Protein AF-A0A923BK45-F1 (afdb_monomer_lite)

pLDDT: mean 86.23, std 12.53, range [50.72, 98.19]

Radius of gyration: 31.75 Å; chains: 1; bounding box: 78×50×96 Å

Foldseek 3Di:
DPPPDDCPPADFDQDPPPRFTWGQDPVPRDIDTDPPCPVVVVVVVVVVVVVVVVLVVVVVVLLVVLLVLLLVLLVQLLLQLLVVLLVLLVVQLVVLDPDPVVSVVCLVVQLADPCSCVSDPSLVSLVVDPRCVVVPDPSSVVSLVVLLVVQLQSLLVQLQSVLLAALVVSLVVLLVSLVCSLVVSVVCCVVCVVPPQSDDSSVSSVSSDVSSPPVSSVPSSVSSSVSSSNSSNCNLVVVLVCCVVPPQQVPCVVVQSSQVSVPHGDPHNDPVDPDPPDDPDDDDDD

Secondary structure (DSSP, 8-state):
--S----TT---EEPTTT--EEEE-TTT--EEE--S-HHHHHHHHHHHHHHHHHHHHHHHHHHHHHHHHHHHHHHHHHHHHHHHHHHHHHHHHHHT-SSHHHHHHHHHHHTTSTTGGGTS-HHHHHHHSPPTTTS--HHHHHHHHHHHHHHHHHHHHHHHHTTTS-HHHHHHHHHHHHHHHHHHHHHHHHHHHHHH--STTHHHHHHHHHHHTTHHHHHHHHHHHHHHHHHHHHHHHHHHHHHHHHS-GGG-GGGTHHHHTTTPPPPP----S-------------

Structure (mmCIF, N/CA/C/O backbone):
data_AF-A0A923BK45-F1
#
_entry.id   AF-A0A923BK45-F1
#
loop_
_atom_site.group_PDB
_atom_site.id
_atom_site.type_symbol
_atom_site.label_atom_id
_atom_site.label_alt_id
_atom_site.label_comp_id
_atom_site.label_asym_id
_atom_site.label_entity_id
_atom_site.label_seq_id
_atom_site.pdbx_PDB_ins_code
_atom_site.Cartn_x
_atom_site.Cartn_y
_atom_site.Cartn_z
_atom_site.occupancy
_atom_site.B_iso_or_equiv
_atom_site.auth_seq_id
_atom_site.auth_comp_id
_atom_site.auth_asym_id
_atom_site.auth_atom_id
_atom_site.pdbx_PDB_model_num
ATOM 1 N N . MET A 1 1 ? -8.852 0.881 41.730 1.00 52.47 1 MET A N 1
ATOM 2 C CA . MET A 1 1 ? -8.120 0.973 43.017 1.00 52.47 1 MET A CA 1
ATOM 3 C C . MET A 1 1 ? -7.291 2.256 43.096 1.00 52.47 1 MET A C 1
ATOM 5 O O . MET A 1 1 ? -6.181 2.281 42.591 1.00 52.47 1 MET A O 1
ATOM 9 N N . SER A 1 2 ? -7.828 3.331 43.683 1.00 60.91 2 SER A N 1
ATOM 10 C CA . SER A 1 2 ? -7.113 4.615 43.841 1.00 60.91 2 SER A CA 1
ATOM 11 C C . SER A 1 2 ? -6.584 4.871 45.260 1.00 60.91 2 SER A C 1
ATOM 13 O O . SER A 1 2 ? -5.666 5.661 45.415 1.00 60.91 2 SER A O 1
ATOM 15 N N . CYS A 1 3 ? -7.132 4.210 46.289 1.00 83.88 3 CYS A N 1
ATOM 16 C CA . CYS A 1 3 ? -6.775 4.448 47.698 1.00 83.88 3 CYS A CA 1
ATOM 17 C C . CYS A 1 3 ? -5.691 3.510 48.266 1.00 83.88 3 CYS A C 1
ATOM 19 O O . CYS A 1 3 ? -5.284 3.681 49.405 1.00 83.88 3 CYS A O 1
ATOM 21 N N . GLY A 1 4 ? -5.246 2.496 47.512 1.00 82.75 4 GLY A N 1
ATOM 22 C CA . GLY A 1 4 ? -4.181 1.571 47.939 1.00 82.75 4 GLY A CA 1
ATOM 23 C C . GLY A 1 4 ? -4.517 0.617 49.099 1.00 82.75 4 GLY A C 1
ATOM 24 O O . GLY A 1 4 ? -3.681 -0.216 49.439 1.00 82.75 4 GLY A O 1
ATOM 25 N N . PHE A 1 5 ? -5.716 0.690 49.686 1.00 85.38 5 PHE A N 1
ATOM 26 C CA . PHE A 1 5 ? -6.103 -0.142 50.828 1.00 85.38 5 PHE A CA 1
ATOM 27 C C . PHE A 1 5 ? -6.255 -1.625 50.450 1.00 85.38 5 PHE A C 1
ATOM 29 O O . PHE A 1 5 ? -6.806 -1.970 49.400 1.00 85.38 5 PHE A O 1
ATOM 36 N N . ASN A 1 6 ? -5.783 -2.520 51.320 1.00 83.31 6 ASN A N 1
ATOM 37 C CA . ASN A 1 6 ? -5.849 -3.962 51.104 1.00 83.31 6 ASN A CA 1
ATOM 38 C C . ASN A 1 6 ? -7.230 -4.503 51.510 1.00 83.31 6 ASN A C 1
ATOM 40 O O . ASN A 1 6 ? -7.566 -4.531 52.688 1.00 83.31 6 ASN A O 1
ATOM 44 N N . LEU A 1 7 ? -8.016 -4.982 50.542 1.00 82.00 7 LEU A N 1
ATOM 45 C CA . LEU A 1 7 ? -9.382 -5.493 50.757 1.00 82.00 7 LEU A CA 1
ATOM 46 C C . LEU A 1 7 ? -9.422 -6.938 51.306 1.00 82.00 7 LEU A C 1
ATOM 48 O O . LEU A 1 7 ? -10.434 -7.633 51.190 1.00 82.00 7 LEU A O 1
ATOM 52 N N . ARG A 1 8 ? -8.316 -7.445 51.866 1.00 85.12 8 ARG A N 1
ATOM 53 C CA . ARG A 1 8 ? -8.250 -8.815 52.396 1.00 85.12 8 ARG A CA 1
ATOM 54 C C . ARG A 1 8 ? -9.173 -8.963 53.608 1.00 85.12 8 ARG A C 1
ATOM 56 O O . ARG A 1 8 ? -9.039 -8.226 54.574 1.00 85.12 8 ARG A O 1
ATOM 63 N N . GLY A 1 9 ? -10.066 -9.952 53.567 1.00 87.56 9 GLY A N 1
ATOM 64 C CA . GLY A 1 9 ? -10.978 -10.268 54.675 1.00 87.56 9 GLY A CA 1
ATOM 65 C C . GLY A 1 9 ? -12.250 -9.420 54.724 1.00 87.56 9 GLY A C 1
ATOM 66 O O . GLY A 1 9 ? -13.042 -9.573 55.649 1.00 87.56 9 GLY A O 1
ATOM 67 N N . GLN A 1 10 ? -12.475 -8.547 53.741 1.00 88.62 10 GLN A N 1
ATOM 68 C CA . GLN A 1 10 ? -13.677 -7.728 53.711 1.00 88.62 10 GLN A CA 1
ATOM 69 C C . GLN A 1 10 ? -14.921 -8.531 53.302 1.00 88.62 10 GLN A C 1
ATOM 71 O O . GLN A 1 10 ? -14.848 -9.417 52.448 1.00 88.62 10 GLN A O 1
ATOM 76 N N . ALA A 1 11 ? -16.073 -8.200 53.894 1.00 89.50 11 ALA A N 1
ATOM 77 C CA . ALA A 1 11 ? -17.348 -8.817 53.550 1.00 89.50 11 ALA A CA 1
ATOM 78 C C . ALA A 1 11 ? -17.722 -8.524 52.088 1.00 89.50 11 ALA A C 1
ATOM 80 O O . ALA A 1 11 ? -17.807 -7.367 51.668 1.00 89.50 11 ALA A O 1
ATOM 81 N N . ILE A 1 12 ? -17.955 -9.587 51.320 1.00 91.31 12 ILE A N 1
ATOM 82 C CA . ILE A 1 12 ? -18.446 -9.503 49.946 1.00 91.31 12 ILE A CA 1
ATOM 83 C C . ILE A 1 12 ? -19.964 -9.359 50.017 1.00 91.31 12 ILE A C 1
ATOM 85 O O . ILE A 1 12 ? -20.655 -10.266 50.479 1.00 91.31 12 ILE A O 1
ATOM 89 N N . ALA A 1 13 ? -20.482 -8.223 49.561 1.00 92.56 13 ALA A N 1
ATOM 90 C CA . ALA A 1 13 ? -21.916 -8.013 49.412 1.00 92.56 13 ALA A CA 1
ATOM 91 C C . ALA A 1 13 ? -22.312 -8.296 47.961 1.00 92.56 13 ALA A C 1
ATOM 93 O O . ALA A 1 13 ? -21.545 -8.013 47.044 1.00 92.56 13 ALA A O 1
ATOM 94 N N . ARG A 1 14 ? -23.508 -8.834 47.728 1.00 91.00 14 ARG A N 1
ATOM 95 C CA . ARG A 1 14 ? -24.067 -8.906 46.373 1.00 91.00 14 ARG A CA 1
ATOM 96 C C . ARG A 1 14 ? -24.914 -7.675 46.117 1.00 91.00 14 ARG A C 1
ATOM 98 O O . ARG A 1 14 ? -25.696 -7.267 46.973 1.00 91.00 14 ARG A O 1
ATOM 105 N N . GLU A 1 15 ? -24.742 -7.076 44.950 1.00 91.06 15 GLU A N 1
ATOM 106 C CA . GLU A 1 15 ? -25.635 -6.013 44.521 1.00 91.06 15 GLU A CA 1
ATOM 107 C C . GLU A 1 15 ? -27.041 -6.597 44.282 1.00 91.06 15 GLU A C 1
ATOM 109 O O . GLU A 1 15 ? -27.165 -7.589 43.560 1.00 91.06 15 GLU A O 1
ATOM 114 N N . PRO A 1 16 ? -28.107 -6.012 44.857 1.00 86.56 16 PRO A N 1
ATOM 115 C CA . PRO A 1 16 ? -29.445 -6.599 44.808 1.00 86.56 16 PRO A CA 1
ATOM 116 C C . PRO A 1 16 ? -30.051 -6.675 43.401 1.00 86.56 16 PRO A C 1
ATOM 118 O O . PRO A 1 16 ? -30.913 -7.516 43.174 1.00 86.56 16 PRO A O 1
ATOM 121 N N . HIS A 1 17 ? -29.623 -5.826 42.459 1.00 82.50 17 HIS A N 1
ATOM 122 C CA . HIS A 1 17 ? -30.215 -5.787 41.119 1.00 82.50 17 HIS A CA 1
ATOM 123 C C . HIS A 1 17 ? -29.587 -6.802 40.151 1.00 82.50 17 HIS A C 1
ATOM 125 O O . HIS A 1 17 ? -30.308 -7.544 39.491 1.00 82.50 17 HIS A O 1
ATOM 131 N N . TYR A 1 18 ? -28.252 -6.877 40.097 1.00 80.50 18 TYR A N 1
ATOM 132 C CA . TYR A 1 18 ? -27.529 -7.756 39.162 1.00 80.50 18 TYR A CA 1
ATOM 133 C C . TYR A 1 18 ? -26.960 -9.026 39.809 1.00 80.50 18 TYR A C 1
ATOM 135 O O . TYR A 1 18 ? -26.432 -9.891 39.113 1.00 80.50 18 TYR A O 1
ATOM 143 N N . GLY A 1 19 ? -27.015 -9.145 41.140 1.00 83.56 19 GLY A N 1
ATOM 144 C CA . GLY A 1 19 ? -26.445 -10.278 41.873 1.00 83.56 19 GLY A CA 1
ATOM 145 C C . GLY A 1 19 ? -24.916 -10.360 41.812 1.00 83.56 19 GLY A C 1
ATOM 146 O O . GLY A 1 19 ? -24.351 -11.369 42.239 1.00 83.56 19 GLY A O 1
ATOM 147 N N . LEU A 1 20 ? -24.248 -9.321 41.298 1.00 87.75 20 LEU A N 1
ATOM 148 C CA . LEU A 1 20 ? -22.798 -9.266 41.160 1.00 87.75 20 LEU A CA 1
ATOM 149 C C . LEU A 1 20 ? -22.150 -9.082 42.539 1.00 87.75 20 LEU A C 1
ATOM 151 O O . LEU A 1 20 ? -22.585 -8.218 43.310 1.00 87.75 20 LEU A O 1
ATOM 155 N N . PRO A 1 21 ? -21.113 -9.863 42.879 1.00 89.12 21 PRO A N 1
ATOM 156 C CA . PRO A 1 21 ? -20.363 -9.622 44.097 1.00 89.12 21 PRO A CA 1
ATOM 157 C C . PRO A 1 21 ? -19.599 -8.303 43.974 1.00 89.12 21 PRO A C 1
ATOM 159 O O . PRO A 1 21 ? -18.869 -8.055 43.014 1.00 89.12 21 PRO A O 1
ATOM 162 N N . MET A 1 22 ? -19.751 -7.457 44.981 1.00 92.31 22 MET A N 1
ATOM 163 C CA . MET A 1 22 ? -19.052 -6.192 45.121 1.00 92.31 22 MET A CA 1
ATOM 164 C C . MET A 1 22 ? -18.327 -6.147 46.466 1.00 92.31 22 MET A C 1
ATOM 166 O O . MET A 1 22 ? -18.825 -6.630 47.486 1.00 92.31 22 MET A O 1
ATOM 170 N N . ALA A 1 23 ? -17.152 -5.527 46.472 1.00 91.94 23 ALA A N 1
ATOM 171 C CA . ALA A 1 23 ? -16.475 -5.111 47.693 1.00 91.94 23 ALA A CA 1
ATOM 172 C C . ALA A 1 23 ? -16.501 -3.585 47.752 1.00 91.94 23 ALA A C 1
ATOM 174 O O . ALA A 1 23 ? -16.167 -2.912 46.776 1.00 91.94 23 ALA A O 1
ATOM 175 N N . ARG A 1 24 ? -16.919 -3.023 48.887 1.00 90.94 24 ARG A N 1
ATOM 176 C CA . ARG A 1 24 ? -16.866 -1.575 49.126 1.00 90.94 24 ARG A CA 1
ATOM 177 C C . ARG A 1 24 ? -15.608 -1.254 49.897 1.00 90.94 24 ARG A C 1
ATOM 179 O O . ARG A 1 24 ? -15.466 -1.756 50.995 1.00 90.94 24 ARG A O 1
ATOM 186 N N . CYS A 1 25 ? -14.730 -0.400 49.390 1.00 90.19 25 CYS A N 1
ATOM 187 C CA . CYS A 1 25 ? -13.570 0.030 50.167 1.00 90.19 25 CYS A CA 1
ATOM 188 C C . CYS A 1 25 ? -14.021 0.706 51.483 1.00 90.19 25 CYS A C 1
ATOM 190 O O . CYS A 1 25 ? -14.873 1.594 51.415 1.00 90.19 25 CYS A O 1
ATOM 192 N N . PRO A 1 26 ? -13.483 0.328 52.660 1.00 89.69 26 PRO A N 1
ATOM 193 C CA . PRO A 1 26 ? -13.912 0.914 53.932 1.00 89.69 26 PRO A CA 1
ATOM 194 C C . PRO A 1 26 ? -13.443 2.368 54.092 1.00 89.69 26 PRO A C 1
ATOM 196 O O . PRO A 1 26 ? -14.120 3.155 54.737 1.00 89.69 26 PRO A O 1
ATOM 199 N N . GLU A 1 27 ? -12.327 2.732 53.456 1.00 91.81 27 GLU A N 1
ATOM 200 C CA . GLU A 1 27 ? -11.747 4.080 53.505 1.00 91.81 27 GLU A CA 1
ATOM 201 C C . GLU A 1 27 ? -12.533 5.082 52.651 1.00 91.81 27 GLU A C 1
ATOM 203 O O . GLU A 1 27 ? -1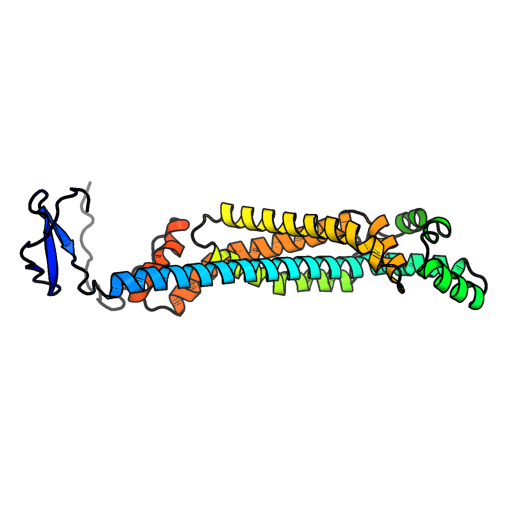2.875 6.172 53.094 1.00 91.81 27 GLU A O 1
ATOM 208 N N . CYS A 1 28 ? -12.826 4.723 51.397 1.00 91.12 28 CYS A N 1
ATOM 209 C CA . CYS A 1 28 ? -13.402 5.662 50.428 1.00 91.12 28 CYS A CA 1
ATOM 210 C C . CYS A 1 28 ? -14.843 5.343 50.014 1.00 91.12 28 CYS A C 1
ATOM 212 O O . CYS A 1 28 ? -15.399 6.033 49.162 1.00 91.12 28 CYS A O 1
ATOM 214 N N . GLY A 1 29 ? -15.438 4.268 50.539 1.00 89.19 29 GLY A N 1
ATOM 215 C CA . GLY A 1 29 ? -16.810 3.843 50.240 1.00 89.19 29 GLY A CA 1
ATOM 216 C C . GLY A 1 29 ? -17.049 3.357 48.805 1.00 89.19 29 GLY A C 1
ATOM 217 O O . GLY A 1 29 ? -18.150 2.910 48.481 1.00 89.19 29 GLY A O 1
ATOM 218 N N . ARG A 1 30 ? -16.039 3.419 47.928 1.00 88.75 30 ARG A N 1
ATOM 219 C CA . ARG A 1 30 ? -16.169 3.050 46.516 1.00 88.75 30 ARG A CA 1
ATOM 220 C C . ARG A 1 30 ? -16.404 1.547 46.381 1.00 88.75 30 ARG A C 1
ATOM 222 O O . ARG A 1 30 ? -15.596 0.751 46.858 1.00 88.75 30 ARG A O 1
ATOM 229 N N . ALA A 1 31 ? -17.497 1.175 45.720 1.00 87.88 31 ALA A N 1
ATOM 230 C CA . ALA A 1 31 ? -17.764 -0.201 45.326 1.00 87.88 31 ALA A CA 1
ATOM 231 C C . ALA A 1 31 ? -16.908 -0.565 44.105 1.00 87.88 31 ALA A C 1
ATOM 233 O O . ALA A 1 31 ? -16.884 0.181 43.125 1.00 87.88 31 ALA A O 1
ATOM 234 N N . ASP A 1 32 ? -16.211 -1.694 44.176 1.00 86.06 32 ASP A N 1
ATOM 235 C CA . ASP A 1 32 ? -15.526 -2.315 43.043 1.00 86.06 32 ASP A CA 1
ATOM 236 C C . ASP A 1 32 ? -16.168 -3.689 42.797 1.00 86.06 32 ASP A C 1
ATOM 238 O O . ASP A 1 32 ? -16.440 -4.443 43.741 1.00 86.06 32 ASP A O 1
ATOM 242 N N . ALA A 1 33 ? -16.458 -3.999 41.534 1.00 82.88 33 ALA A N 1
ATOM 243 C CA . ALA A 1 33 ? -17.046 -5.281 41.165 1.00 82.88 33 ALA A CA 1
ATOM 244 C C . ALA A 1 33 ? -15.972 -6.372 41.278 1.00 82.88 33 ALA A C 1
ATOM 246 O O . ALA A 1 33 ? -14.920 -6.296 40.637 1.00 82.88 33 ALA A O 1
ATOM 247 N N . LEU A 1 34 ? -16.227 -7.403 42.084 1.00 80.75 34 LEU A N 1
ATOM 248 C CA . LEU A 1 34 ? -15.365 -8.578 42.121 1.00 80.75 34 LEU A CA 1
ATOM 249 C C . LEU A 1 34 ? -15.618 -9.390 40.851 1.00 80.75 34 LEU A C 1
ATOM 251 O O . LEU A 1 34 ? -16.665 -10.009 40.690 1.00 80.75 34 LEU A O 1
ATOM 255 N N . MET A 1 35 ? -14.640 -9.430 39.947 1.00 71.56 35 MET A N 1
ATOM 256 C CA . MET A 1 35 ? -14.655 -10.441 38.892 1.00 71.56 35 MET A CA 1
ATOM 257 C C . MET A 1 35 ? -14.471 -11.820 39.543 1.00 71.56 35 MET A C 1
ATOM 259 O O . MET A 1 35 ? -13.390 -12.131 40.042 1.00 71.56 35 MET A O 1
ATOM 263 N N . GLU A 1 36 ? -15.517 -12.652 39.529 1.00 63.53 36 GLU A N 1
ATOM 264 C CA . GLU A 1 36 ? -15.598 -13.957 40.221 1.00 63.53 36 GLU A CA 1
ATOM 265 C C . GLU A 1 36 ? -14.551 -15.001 39.784 1.00 63.53 36 GLU A C 1
ATOM 267 O O . GLU A 1 36 ? -14.461 -16.077 40.373 1.00 63.53 36 GLU A O 1
ATOM 272 N N . LEU A 1 37 ? -13.714 -14.718 38.782 1.00 71.75 37 LEU A N 1
ATOM 273 C CA . LEU A 1 37 ? -12.802 -15.695 38.185 1.00 71.75 37 LEU A CA 1
ATOM 274 C C . LEU A 1 37 ? -11.318 -15.294 38.332 1.00 71.75 37 LEU A C 1
ATOM 276 O O . LEU A 1 37 ? -10.634 -15.054 37.334 1.00 71.75 37 LEU A O 1
ATOM 280 N N . PRO A 1 38 ? -10.736 -15.315 39.550 1.00 67.31 38 PRO A N 1
ATOM 281 C CA . PRO A 1 38 ? -9.304 -15.063 39.756 1.00 67.31 38 PRO A CA 1
ATOM 282 C C . PRO A 1 38 ? -8.411 -16.097 39.045 1.00 67.31 38 PRO A C 1
ATOM 284 O O . PRO A 1 38 ? -7.260 -15.814 38.708 1.00 67.31 38 PRO A O 1
ATOM 287 N N . ARG A 1 39 ? -8.940 -17.296 38.750 1.00 70.44 39 ARG A N 1
ATOM 288 C CA . ARG A 1 39 ? -8.253 -18.293 37.910 1.00 70.44 39 ARG A CA 1
ATOM 289 C C . ARG A 1 39 ? -8.148 -17.858 36.445 1.00 70.44 39 ARG A C 1
ATOM 291 O O . ARG A 1 39 ? -7.129 -18.155 35.820 1.00 70.44 39 ARG A O 1
ATOM 298 N N . LEU A 1 40 ? -9.123 -17.108 35.923 1.00 77.75 40 LEU A N 1
ATOM 299 C CA . LEU A 1 40 ? -9.038 -16.544 34.576 1.00 77.75 40 LEU A CA 1
ATOM 300 C C . LEU A 1 40 ? -8.018 -15.413 34.500 1.00 77.75 40 LEU A C 1
ATOM 302 O O . LEU A 1 40 ? -7.405 -15.277 33.458 1.00 77.75 40 LEU A O 1
ATOM 306 N N . ALA A 1 41 ? -7.730 -14.674 35.575 1.00 78.50 41 ALA A N 1
ATOM 307 C CA . ALA A 1 41 ? -6.787 -13.548 35.518 1.00 78.50 41 ALA A CA 1
ATOM 308 C C . ALA A 1 41 ? -5.377 -13.942 35.017 1.00 78.50 41 ALA A C 1
ATOM 310 O O . ALA A 1 41 ? -4.744 -13.200 34.263 1.00 78.50 41 ALA A O 1
ATOM 311 N N . ARG A 1 42 ? -4.878 -15.137 35.378 1.00 83.75 42 ARG A N 1
ATOM 312 C CA . ARG A 1 42 ? -3.592 -15.653 34.859 1.00 83.75 42 ARG A CA 1
ATOM 313 C C . ARG A 1 42 ? -3.677 -16.048 33.385 1.00 83.75 42 ARG A C 1
ATOM 315 O O . ARG A 1 42 ? -2.761 -15.754 32.620 1.00 83.75 42 ARG A O 1
ATOM 322 N N . TRP A 1 43 ? -4.773 -16.688 32.986 1.00 87.88 43 TRP A N 1
ATOM 323 C CA . TRP A 1 43 ? -5.011 -17.082 31.598 1.00 87.88 43 TRP A CA 1
ATOM 324 C C . TRP A 1 43 ? -5.325 -15.890 30.698 1.00 87.88 43 TRP A C 1
ATOM 326 O O . TRP A 1 43 ? -4.872 -15.866 29.565 1.00 87.88 43 TRP A O 1
ATOM 336 N N . GLN A 1 44 ? -5.985 -14.858 31.213 1.00 86.88 44 GLN A N 1
ATOM 337 C CA . GLN A 1 44 ? -6.301 -13.619 30.515 1.00 86.88 44 GLN A CA 1
ATOM 338 C C . GLN A 1 44 ? -5.026 -12.885 30.111 1.00 86.88 44 GLN A C 1
ATOM 340 O O . GLN A 1 44 ? -4.925 -12.459 28.969 1.00 86.88 44 GLN A O 1
ATOM 345 N N . LYS A 1 45 ? -4.017 -12.802 30.993 1.00 85.81 45 LYS A N 1
ATOM 346 C CA . LYS A 1 45 ? -2.710 -12.222 30.636 1.00 85.81 45 LYS A CA 1
ATOM 347 C C . LYS A 1 45 ? -2.018 -13.005 29.518 1.00 85.81 45 LYS A C 1
ATOM 349 O O . LYS A 1 45 ? -1.468 -12.403 28.603 1.00 85.81 45 LYS A O 1
ATOM 354 N N . ARG A 1 46 ? -2.066 -14.341 29.574 1.00 93.25 46 ARG A N 1
ATOM 355 C CA . ARG A 1 46 ? -1.482 -15.206 28.536 1.00 93.25 46 ARG A CA 1
ATOM 356 C C . ARG A 1 46 ? -2.227 -15.075 27.212 1.00 93.25 46 ARG A C 1
ATOM 358 O O . ARG A 1 46 ? -1.594 -14.888 26.185 1.00 93.25 46 ARG A O 1
ATOM 365 N N . LEU A 1 47 ? -3.556 -15.132 27.237 1.00 91.88 47 LEU A N 1
ATOM 366 C CA . LEU A 1 47 ? -4.397 -14.954 26.057 1.00 91.88 47 LEU A CA 1
ATOM 367 C C . LEU A 1 47 ? -4.206 -13.565 25.452 1.00 91.88 47 LEU A C 1
ATOM 369 O O . LEU A 1 47 ? -4.026 -13.469 24.248 1.00 91.88 47 LEU A O 1
ATOM 373 N N . ALA A 1 48 ? -4.159 -12.511 26.269 1.00 88.88 48 ALA A N 1
ATOM 374 C CA . ALA A 1 48 ? -3.873 -11.159 25.802 1.00 88.88 48 ALA A CA 1
ATOM 375 C C . ALA A 1 48 ? -2.504 -11.075 25.111 1.00 88.88 48 ALA A C 1
ATOM 377 O O . ALA A 1 48 ? -2.407 -10.475 24.042 1.00 88.88 48 ALA A O 1
ATOM 378 N N . LEU A 1 49 ? -1.466 -11.716 25.666 1.00 94.19 49 LEU A N 1
ATOM 379 C CA . LEU A 1 49 ? -0.153 -11.801 25.023 1.00 94.19 49 LEU A CA 1
ATOM 380 C C . LEU A 1 49 ? -0.235 -12.521 23.670 1.00 94.19 49 LEU A C 1
ATOM 382 O O . LEU A 1 49 ? 0.225 -11.975 22.673 1.00 94.19 49 LEU A O 1
ATOM 386 N N . TRP A 1 50 ? -0.854 -13.703 23.612 1.00 96.56 50 TRP A N 1
ATOM 387 C CA . TRP A 1 50 ? -1.013 -14.458 22.364 1.00 96.56 50 TRP A CA 1
ATOM 388 C C . TRP A 1 50 ? -1.794 -13.682 21.305 1.00 96.56 50 TRP A C 1
ATOM 390 O O . TRP A 1 50 ? -1.386 -13.652 20.149 1.00 96.56 50 TRP A O 1
ATOM 400 N N . LEU A 1 51 ? -2.874 -13.006 21.699 1.00 93.88 51 LEU A N 1
ATOM 401 C CA . LEU A 1 51 ? -3.689 -12.196 20.796 1.00 93.88 51 LEU A CA 1
ATOM 402 C C . LEU A 1 51 ? -2.914 -10.972 20.295 1.00 93.88 51 LEU A C 1
ATOM 404 O O . LEU A 1 51 ? -3.013 -10.620 19.125 1.00 93.88 51 LEU A O 1
ATOM 408 N N . THR A 1 52 ? -2.087 -10.370 21.154 1.00 93.62 52 THR A N 1
ATOM 409 C CA . THR A 1 52 ? -1.192 -9.265 20.780 1.00 93.62 52 THR A CA 1
ATOM 410 C C . THR A 1 52 ? -0.119 -9.729 19.798 1.00 93.62 52 THR A C 1
ATOM 412 O O . THR A 1 52 ? 0.133 -9.048 18.808 1.00 93.62 52 THR A O 1
ATOM 415 N N . LEU A 1 53 ? 0.491 -10.895 20.029 1.00 96.81 53 LEU A N 1
ATOM 416 C CA . LEU A 1 53 ? 1.477 -11.481 19.117 1.00 96.81 53 LEU A CA 1
ATOM 417 C C . LEU A 1 53 ? 0.850 -11.865 17.774 1.00 96.81 53 LEU A C 1
ATOM 419 O O . LEU A 1 53 ? 1.424 -11.565 16.733 1.00 96.81 53 LEU A O 1
ATOM 423 N N . ALA A 1 54 ? -0.338 -12.472 17.783 1.00 95.56 54 ALA A N 1
ATOM 424 C CA . ALA A 1 54 ? -1.077 -12.805 16.568 1.00 95.56 54 ALA A CA 1
ATOM 425 C C . ALA A 1 54 ? -1.453 -11.543 15.777 1.00 95.56 54 ALA A C 1
ATOM 427 O O . ALA A 1 54 ? -1.295 -11.497 14.555 1.00 95.56 54 ALA A O 1
ATOM 428 N N . TRP A 1 55 ? -1.886 -10.491 16.474 1.00 93.75 55 TRP A N 1
ATOM 429 C CA . TRP A 1 55 ? -2.156 -9.189 15.876 1.00 93.75 55 TRP A CA 1
ATOM 430 C C . TRP A 1 55 ? -0.899 -8.574 15.252 1.00 93.75 55 TRP A C 1
ATOM 432 O O . TRP A 1 55 ? -0.919 -8.190 14.085 1.00 93.75 55 TRP A O 1
ATOM 442 N N . LEU A 1 56 ? 0.216 -8.542 15.988 1.00 95.94 56 LEU A N 1
ATOM 443 C CA . LEU A 1 56 ? 1.493 -8.036 15.486 1.00 95.94 56 LEU A CA 1
ATOM 444 C C . LEU A 1 56 ? 1.984 -8.837 14.273 1.00 95.94 56 LEU A C 1
ATOM 446 O O . LEU A 1 56 ? 2.400 -8.247 13.280 1.00 95.94 56 LEU A O 1
ATOM 450 N N . GLY A 1 57 ? 1.887 -10.167 14.324 1.00 96.44 57 GLY A N 1
ATOM 451 C CA . GLY A 1 57 ? 2.219 -11.045 13.203 1.00 96.44 57 GLY A CA 1
ATOM 452 C C . GLY A 1 57 ? 1.358 -10.762 11.972 1.00 96.44 57 GLY A C 1
ATOM 453 O O . GLY A 1 57 ? 1.880 -10.685 10.864 1.00 96.44 57 GLY A O 1
ATOM 454 N N . THR A 1 58 ? 0.062 -10.509 12.165 1.00 94.75 58 THR A N 1
ATOM 455 C CA . THR A 1 58 ? -0.855 -10.117 11.082 1.00 94.75 58 THR A CA 1
ATOM 456 C C . THR A 1 58 ? -0.453 -8.775 10.465 1.00 94.75 58 THR A C 1
ATOM 458 O O . THR A 1 58 ? -0.448 -8.646 9.242 1.00 94.75 58 THR A O 1
ATOM 461 N N . LEU A 1 59 ? -0.061 -7.789 11.281 1.00 94.62 59 LEU A N 1
ATOM 462 C CA . LEU A 1 59 ? 0.429 -6.498 10.786 1.00 94.62 59 LEU A CA 1
ATOM 463 C C . LEU A 1 59 ? 1.738 -6.639 9.998 1.00 94.62 59 LEU A C 1
ATOM 465 O O . LEU A 1 59 ? 1.882 -6.018 8.947 1.00 94.62 59 LEU A O 1
ATOM 469 N N . LEU A 1 60 ? 2.674 -7.465 10.471 1.00 96.38 60 LEU A N 1
ATOM 470 C CA . LEU A 1 60 ? 3.936 -7.724 9.771 1.00 96.38 60 LEU A CA 1
ATOM 471 C C . LEU A 1 60 ? 3.707 -8.458 8.448 1.00 96.38 60 LEU A C 1
ATOM 473 O O . LEU A 1 60 ? 4.284 -8.080 7.432 1.00 96.38 60 LEU A O 1
ATOM 477 N N . LEU A 1 61 ? 2.825 -9.458 8.432 1.00 96.62 61 LEU A N 1
ATOM 478 C CA . LEU A 1 61 ? 2.442 -10.144 7.202 1.00 96.62 61 LEU A CA 1
ATOM 479 C C . LEU A 1 61 ? 1.783 -9.174 6.214 1.00 96.62 61 LEU A C 1
ATOM 481 O O . LEU A 1 61 ? 2.155 -9.147 5.043 1.00 96.62 61 LEU A O 1
ATOM 485 N N . GLY A 1 62 ? 0.861 -8.331 6.686 1.00 95.56 62 GLY A N 1
ATOM 486 C CA . GLY A 1 62 ? 0.243 -7.284 5.875 1.00 95.56 62 GLY A CA 1
ATOM 487 C C . GLY A 1 62 ? 1.271 -6.312 5.292 1.00 95.56 62 GLY A C 1
ATOM 488 O O . GLY A 1 62 ? 1.16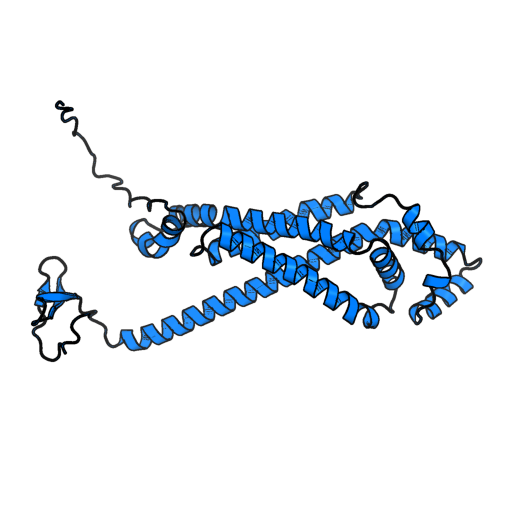3 -5.936 4.124 1.00 95.56 62 GLY A O 1
ATOM 489 N N . LEU A 1 63 ? 2.301 -5.951 6.065 1.00 95.56 63 LEU A N 1
ATOM 490 C CA . LEU A 1 63 ? 3.404 -5.101 5.610 1.00 95.56 63 LEU A CA 1
ATOM 491 C C . LEU A 1 63 ? 4.196 -5.771 4.483 1.00 95.56 63 LEU A C 1
ATOM 493 O O . LEU A 1 63 ? 4.419 -5.144 3.451 1.00 95.56 63 LEU A O 1
ATOM 497 N N . LEU A 1 64 ? 4.557 -7.047 4.643 1.00 95.69 64 LEU A N 1
ATOM 498 C CA . LEU A 1 64 ? 5.276 -7.817 3.624 1.00 95.69 64 LEU A CA 1
ATOM 499 C C . LEU A 1 64 ? 4.457 -7.982 2.339 1.00 95.69 64 LEU A C 1
ATOM 501 O O . LEU A 1 64 ? 4.982 -7.768 1.248 1.00 95.69 64 LEU A O 1
ATOM 505 N N . VAL A 1 65 ? 3.164 -8.302 2.458 1.00 96.44 65 VAL A N 1
ATOM 506 C CA . VAL A 1 65 ? 2.249 -8.409 1.310 1.00 96.44 65 VAL A CA 1
ATOM 507 C C . VAL A 1 65 ? 2.134 -7.068 0.590 1.00 96.44 65 VAL A C 1
ATOM 509 O O . VAL A 1 65 ? 2.226 -7.016 -0.635 1.00 96.44 65 VAL A O 1
ATOM 512 N N . THR A 1 66 ? 1.987 -5.971 1.335 1.00 95.50 66 THR A N 1
ATOM 513 C CA . THR A 1 66 ? 1.882 -4.627 0.751 1.00 95.50 66 THR A CA 1
ATOM 514 C C . THR A 1 66 ? 3.176 -4.237 0.041 1.00 95.50 66 THR A C 1
ATOM 516 O O . THR A 1 66 ? 3.133 -3.798 -1.106 1.00 95.50 66 THR A O 1
ATOM 519 N N . PHE A 1 67 ? 4.326 -4.473 0.676 1.00 95.06 67 PHE A N 1
ATOM 520 C CA . PHE A 1 67 ? 5.643 -4.230 0.093 1.00 95.06 67 PHE A CA 1
ATOM 521 C C . PHE A 1 67 ? 5.853 -5.033 -1.200 1.00 95.06 67 PHE A C 1
ATOM 523 O O . PHE A 1 67 ? 6.241 -4.466 -2.224 1.00 95.06 67 PHE A O 1
ATOM 530 N N . GLY A 1 68 ? 5.552 -6.335 -1.178 1.00 93.38 68 GLY A N 1
ATOM 531 C CA . GLY A 1 68 ? 5.670 -7.209 -2.345 1.00 93.38 68 GLY A CA 1
ATOM 532 C C . GLY A 1 68 ? 4.745 -6.785 -3.485 1.00 93.38 68 GLY A C 1
ATOM 533 O O . GLY A 1 68 ? 5.176 -6.726 -4.633 1.00 93.38 68 GLY A O 1
ATOM 534 N N . THR A 1 69 ? 3.506 -6.403 -3.166 1.00 95.00 69 THR A N 1
ATOM 535 C CA . THR A 1 69 ? 2.520 -5.962 -4.165 1.00 95.00 69 THR A CA 1
ATOM 536 C C . THR A 1 69 ? 2.914 -4.626 -4.798 1.00 95.00 69 THR A C 1
ATOM 538 O O . THR A 1 69 ? 2.872 -4.497 -6.018 1.00 95.00 69 THR A O 1
ATOM 541 N N . ILE A 1 70 ? 3.352 -3.643 -4.000 1.00 94.19 70 ILE A N 1
ATOM 542 C CA . ILE A 1 70 ? 3.829 -2.342 -4.501 1.00 94.19 70 ILE A CA 1
ATOM 543 C C . ILE A 1 70 ? 5.072 -2.532 -5.374 1.00 94.19 70 ILE A C 1
ATOM 545 O O . ILE A 1 70 ? 5.141 -1.974 -6.469 1.00 94.19 70 ILE A O 1
ATOM 549 N N . SER A 1 71 ? 6.032 -3.343 -4.919 1.00 91.25 71 SER A N 1
ATOM 550 C CA . SER A 1 71 ? 7.263 -3.620 -5.667 1.00 91.25 71 SER A CA 1
ATOM 551 C C . SER A 1 71 ? 6.965 -4.339 -6.985 1.00 91.25 71 SER A C 1
ATOM 553 O O . SER A 1 71 ? 7.459 -3.930 -8.033 1.00 91.25 71 SER A O 1
ATOM 555 N N . GLY A 1 72 ? 6.110 -5.365 -6.953 1.00 91.75 72 GLY A N 1
ATOM 556 C CA . GLY A 1 72 ? 5.691 -6.117 -8.136 1.00 91.75 72 GLY A CA 1
ATOM 557 C C . GLY A 1 72 ? 4.945 -5.251 -9.152 1.00 91.75 72 GLY A C 1
ATOM 558 O O . GLY A 1 72 ? 5.306 -5.247 -10.325 1.00 91.75 72 GLY A O 1
ATOM 559 N N . ALA A 1 73 ? 3.972 -4.456 -8.699 1.00 93.75 73 ALA A N 1
ATOM 560 C CA . ALA A 1 73 ? 3.217 -3.541 -9.554 1.00 93.75 73 ALA A CA 1
ATOM 561 C C . ALA A 1 73 ? 4.111 -2.460 -10.178 1.00 93.75 73 ALA A C 1
ATOM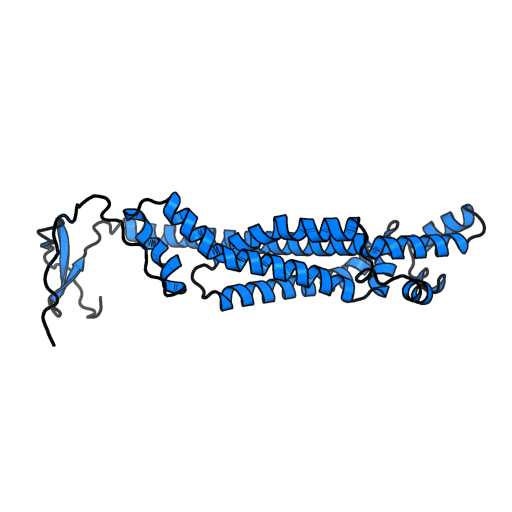 563 O O . ALA A 1 73 ? 4.049 -2.219 -11.382 1.00 93.75 73 ALA A O 1
ATOM 564 N N . THR A 1 74 ? 4.991 -1.849 -9.375 1.00 92.56 74 THR A N 1
ATOM 565 C CA . THR A 1 74 ? 5.962 -0.859 -9.868 1.00 92.56 74 THR A CA 1
ATOM 566 C C . THR A 1 74 ? 6.848 -1.476 -10.945 1.00 92.56 74 THR A C 1
ATOM 568 O O . THR A 1 74 ? 7.064 -0.866 -11.985 1.00 92.56 74 THR A O 1
ATOM 571 N N . ASN A 1 75 ? 7.334 -2.699 -10.726 1.00 90.06 75 ASN A N 1
ATOM 572 C CA . ASN A 1 75 ? 8.164 -3.411 -11.690 1.00 90.06 75 ASN A CA 1
ATOM 573 C C . ASN A 1 75 ? 7.404 -3.726 -12.988 1.00 90.06 75 ASN A C 1
ATOM 575 O O . ASN A 1 75 ? 7.918 -3.447 -14.065 1.00 90.06 75 ASN A O 1
ATOM 579 N N . SER A 1 76 ? 6.171 -4.236 -12.889 1.00 93.00 76 SER A N 1
ATOM 580 C CA . SER A 1 76 ? 5.316 -4.531 -14.049 1.00 93.00 76 SER A CA 1
ATOM 581 C C . SER A 1 76 ? 5.121 -3.294 -14.927 1.00 93.00 76 SER A C 1
ATOM 583 O O . SER A 1 76 ? 5.467 -3.299 -16.108 1.00 93.00 76 SER A O 1
ATOM 585 N N . ILE A 1 77 ? 4.685 -2.181 -14.325 1.00 93.44 77 ILE A N 1
ATOM 586 C CA . ILE A 1 77 ? 4.448 -0.929 -15.053 1.00 93.44 77 ILE A CA 1
ATOM 587 C C . ILE A 1 77 ? 5.749 -0.408 -15.674 1.00 93.44 77 ILE A C 1
ATOM 589 O O . ILE A 1 77 ? 5.740 0.055 -16.812 1.00 93.44 77 ILE A O 1
ATOM 593 N N . ARG A 1 78 ? 6.883 -0.518 -14.966 1.00 90.94 78 ARG A N 1
ATOM 594 C CA . ARG A 1 78 ? 8.198 -0.134 -15.498 1.00 90.94 78 ARG A CA 1
ATOM 595 C C . ARG A 1 78 ? 8.577 -0.929 -16.741 1.00 90.94 78 ARG A C 1
ATOM 597 O O . ARG A 1 78 ? 9.023 -0.319 -17.707 1.00 90.94 78 ARG A O 1
ATOM 604 N N . TYR A 1 79 ? 8.399 -2.250 -16.724 1.00 91.06 79 TYR A N 1
ATOM 605 C CA . TYR A 1 79 ? 8.674 -3.097 -17.886 1.00 91.06 79 TYR A CA 1
ATOM 606 C C . TYR A 1 79 ? 7.812 -2.687 -19.078 1.00 91.06 79 TYR A C 1
ATOM 608 O O . TYR A 1 79 ? 8.338 -2.433 -20.158 1.00 91.06 79 TYR A O 1
ATOM 616 N N . VAL A 1 80 ? 6.507 -2.527 -18.859 1.00 93.81 80 VAL A N 1
ATOM 617 C CA . VAL A 1 80 ? 5.569 -2.153 -19.923 1.00 93.81 80 VAL A CA 1
ATOM 618 C C . VAL A 1 80 ? 5.853 -0.749 -20.475 1.00 93.81 80 VAL A C 1
ATOM 620 O O . VAL A 1 80 ? 5.759 -0.536 -21.683 1.00 93.81 80 VAL A O 1
ATOM 623 N N . MET A 1 81 ? 6.255 0.202 -19.626 1.00 92.56 81 MET A N 1
ATOM 624 C CA . MET A 1 81 ? 6.650 1.550 -20.057 1.00 92.56 81 MET A CA 1
ATOM 625 C C . MET A 1 81 ? 8.001 1.582 -20.786 1.00 92.56 81 MET A C 1
ATOM 627 O O . MET A 1 81 ? 8.208 2.453 -21.631 1.00 92.56 81 MET A O 1
ATOM 631 N N . ALA A 1 82 ? 8.924 0.675 -20.458 1.00 92.06 82 ALA A N 1
ATOM 632 C CA . ALA A 1 82 ? 10.239 0.588 -21.090 1.00 92.06 82 ALA A CA 1
ATOM 633 C C . ALA A 1 82 ? 10.203 -0.134 -22.448 1.00 92.06 82 ALA A C 1
ATOM 635 O O . ALA A 1 82 ? 11.097 0.078 -23.267 1.00 92.06 82 ALA A O 1
ATOM 636 N N . GLU A 1 83 ? 9.170 -0.941 -22.702 1.00 92.00 83 GLU A N 1
ATOM 637 C CA . GLU A 1 83 ? 9.033 -1.792 -23.890 1.00 92.00 83 GLU A CA 1
ATOM 638 C C . GLU A 1 83 ? 9.223 -1.046 -25.229 1.00 92.00 83 GLU A C 1
ATOM 640 O O . GLU A 1 83 ? 10.055 -1.481 -26.025 1.00 92.00 83 GLU A O 1
ATOM 645 N N . PRO A 1 84 ? 8.587 0.120 -25.488 1.00 91.88 84 PRO A N 1
ATOM 646 C CA . PRO A 1 84 ? 8.734 0.798 -26.782 1.00 91.88 84 PRO A CA 1
ATOM 647 C C . PRO A 1 84 ? 10.155 1.313 -27.036 1.00 91.88 84 PRO A C 1
ATOM 649 O O . PRO A 1 84 ? 10.620 1.345 -28.175 1.00 91.88 84 PRO A O 1
ATOM 652 N N . LEU A 1 85 ? 10.847 1.744 -25.977 1.00 90.75 85 LEU A N 1
ATOM 653 C CA . LEU A 1 85 ? 12.233 2.197 -26.072 1.00 90.75 85 LEU A CA 1
ATOM 654 C C . LEU A 1 85 ? 13.180 1.001 -26.211 1.00 90.75 85 LEU A C 1
ATOM 656 O O . LEU A 1 85 ? 14.116 1.062 -27.003 1.00 90.75 85 LEU A O 1
ATOM 660 N N . LYS A 1 86 ? 12.906 -0.096 -25.497 1.00 89.56 86 LYS A N 1
ATOM 661 C CA . LYS A 1 86 ? 13.632 -1.364 -25.621 1.00 89.56 86 LYS A CA 1
ATOM 662 C C . LYS A 1 86 ? 13.607 -1.869 -27.065 1.00 89.56 86 LYS A C 1
ATOM 664 O O . LYS A 1 86 ? 14.666 -2.201 -27.589 1.00 89.56 86 LYS A O 1
ATOM 669 N N . ASP A 1 87 ? 12.444 -1.881 -27.714 1.00 90.69 87 ASP A N 1
ATOM 670 C CA . ASP A 1 87 ? 12.315 -2.347 -29.100 1.00 90.69 87 ASP A CA 1
ATOM 671 C C . ASP A 1 87 ? 13.115 -1.463 -30.069 1.00 90.69 87 ASP A C 1
ATOM 673 O O . ASP A 1 87 ? 13.880 -1.975 -30.881 1.00 90.69 87 ASP A O 1
ATOM 677 N N . ARG A 1 88 ? 13.060 -0.134 -29.909 1.00 89.81 88 ARG A N 1
ATOM 678 C CA . ARG A 1 88 ? 13.856 0.804 -30.724 1.00 89.81 88 ARG A CA 1
ATOM 679 C C . ARG A 1 88 ? 15.361 0.651 -30.521 1.00 89.81 88 ARG A C 1
ATOM 681 O O . ARG A 1 88 ? 16.113 0.717 -31.490 1.00 89.81 88 ARG A O 1
ATOM 688 N N . ILE A 1 89 ? 15.804 0.458 -29.277 1.00 87.00 89 ILE A N 1
ATOM 689 C CA . ILE A 1 89 ? 17.213 0.184 -28.964 1.00 87.00 89 ILE A CA 1
ATOM 690 C C . ILE A 1 89 ? 17.636 -1.133 -29.618 1.00 87.00 89 ILE A C 1
ATOM 692 O O . ILE A 1 89 ? 18.710 -1.202 -30.209 1.00 87.00 89 ILE A O 1
ATOM 696 N N . LEU A 1 90 ? 16.793 -2.166 -29.551 1.00 87.00 90 LEU A N 1
ATOM 697 C CA . LEU A 1 90 ? 17.080 -3.468 -30.143 1.00 87.00 90 LEU A CA 1
ATOM 698 C C . LEU A 1 90 ? 17.137 -3.407 -31.676 1.00 87.00 90 LEU A C 1
ATOM 700 O O . LEU A 1 90 ? 18.009 -4.034 -32.273 1.00 87.00 90 LEU A O 1
ATOM 704 N N . ASP A 1 91 ? 16.250 -2.648 -32.312 1.00 90.38 91 ASP A N 1
ATOM 705 C CA . ASP A 1 91 ? 16.246 -2.466 -33.765 1.00 90.38 91 ASP A CA 1
ATOM 706 C C . ASP A 1 91 ? 17.473 -1.677 -34.237 1.00 90.38 91 ASP A C 1
ATOM 708 O O . ASP A 1 91 ? 18.132 -2.083 -35.196 1.00 90.38 91 ASP A O 1
ATOM 712 N N . ALA A 1 92 ? 17.847 -0.614 -33.517 1.00 88.69 92 ALA A N 1
ATOM 713 C CA . ALA A 1 92 ? 19.087 0.116 -33.775 1.00 88.69 92 ALA A CA 1
ATOM 714 C C . ALA A 1 92 ? 20.324 -0.772 -33.573 1.00 88.69 92 ALA A C 1
ATOM 716 O O . ALA A 1 92 ? 21.241 -0.734 -34.388 1.00 88.69 92 ALA A O 1
ATOM 717 N N . TYR A 1 93 ? 20.326 -1.619 -32.538 1.00 85.94 93 TYR A N 1
ATOM 718 C CA . TYR A 1 93 ? 21.401 -2.582 -32.298 1.00 85.94 93 TYR A CA 1
ATOM 719 C C . TYR A 1 93 ? 21.555 -3.553 -33.461 1.00 85.94 93 TYR A C 1
ATOM 721 O O . TYR A 1 93 ? 22.658 -3.738 -33.962 1.00 85.94 93 TYR A O 1
ATOM 729 N N . LYS A 1 94 ? 20.449 -4.150 -33.920 1.00 88.62 94 LYS A N 1
ATOM 730 C CA . LYS A 1 94 ? 20.451 -5.083 -35.053 1.00 88.62 94 LYS A CA 1
ATOM 731 C C . LYS A 1 94 ? 20.951 -4.418 -36.332 1.00 88.62 94 LYS A C 1
ATOM 733 O O . LYS A 1 94 ? 21.727 -5.031 -37.054 1.00 88.62 94 LYS A O 1
ATOM 738 N N . ALA A 1 95 ? 20.554 -3.170 -36.586 1.00 90.12 95 ALA A N 1
ATOM 739 C CA . ALA A 1 95 ? 20.982 -2.419 -37.764 1.00 90.12 95 ALA A CA 1
ATOM 740 C C . ALA A 1 95 ? 22.498 -2.145 -37.799 1.00 90.12 95 ALA A C 1
ATOM 742 O O . ALA A 1 95 ? 23.060 -1.989 -38.883 1.00 90.12 95 ALA A O 1
ATOM 743 N N . SER A 1 96 ? 23.171 -2.132 -36.644 1.00 88.69 96 SER A N 1
ATOM 744 C CA . SER A 1 96 ? 24.628 -1.980 -36.559 1.00 88.69 96 SER A CA 1
ATOM 745 C C . SER A 1 96 ? 25.411 -3.218 -37.018 1.00 88.69 96 SER A C 1
ATOM 747 O O . SER A 1 96 ? 26.624 -3.121 -37.206 1.00 88.69 96 SER A O 1
ATOM 749 N N . PHE A 1 97 ? 24.756 -4.371 -37.222 1.00 90.19 97 PHE A N 1
ATOM 750 C CA . PHE A 1 97 ? 25.409 -5.608 -37.658 1.00 90.19 97 PHE A CA 1
ATOM 751 C C . PHE A 1 97 ? 24.930 -6.031 -39.054 1.00 90.19 97 PHE A C 1
ATOM 753 O O . PHE A 1 97 ? 23.757 -6.351 -39.232 1.00 90.19 97 PHE A O 1
ATOM 760 N N . PRO A 1 98 ? 25.823 -6.109 -40.056 1.00 91.12 98 PRO A N 1
ATOM 761 C CA . PRO A 1 98 ? 25.439 -6.473 -41.419 1.00 91.12 98 PRO A CA 1
ATOM 762 C C . PRO A 1 98 ? 25.073 -7.955 -41.607 1.00 91.12 98 PRO A C 1
ATOM 764 O O . PRO A 1 98 ? 24.541 -8.310 -42.656 1.00 91.12 98 PRO A O 1
ATOM 767 N N . THR A 1 99 ? 25.370 -8.837 -40.643 1.00 94.62 99 THR A N 1
ATOM 768 C CA . THR A 1 99 ? 25.089 -10.283 -40.743 1.00 94.62 99 THR A CA 1
ATOM 769 C C . THR A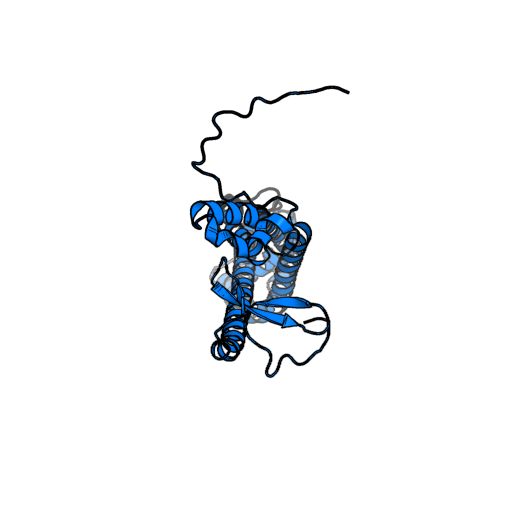 1 99 ? 24.560 -10.870 -39.432 1.00 94.62 99 THR A C 1
ATOM 771 O O . THR A 1 99 ? 25.008 -10.491 -38.348 1.00 94.62 99 THR A O 1
ATOM 774 N N . ASP A 1 100 ? 23.680 -11.874 -39.526 1.00 90.56 100 ASP A N 1
ATOM 775 C CA . ASP A 1 100 ? 23.102 -12.574 -38.364 1.00 90.56 100 ASP A CA 1
ATOM 776 C C . ASP A 1 100 ? 24.156 -13.270 -37.491 1.00 90.56 100 ASP A C 1
ATOM 778 O O . ASP A 1 100 ? 24.000 -13.371 -36.272 1.00 90.56 100 ASP A O 1
ATOM 782 N N . SER A 1 101 ? 25.261 -13.728 -38.089 1.00 90.25 101 SER A N 1
ATOM 783 C CA . SER A 1 101 ? 26.383 -14.321 -37.355 1.00 90.25 101 SER A CA 1
ATOM 784 C C . SER A 1 101 ? 27.104 -13.297 -36.481 1.00 90.25 101 SER A C 1
ATOM 786 O O . SER A 1 101 ? 27.456 -13.610 -35.345 1.00 90.25 101 SER A O 1
ATOM 788 N N . GLN A 1 102 ? 27.294 -12.070 -36.980 1.00 88.56 102 GLN A N 1
ATOM 789 C CA . GLN A 1 102 ? 27.891 -10.988 -36.195 1.00 88.56 102 GLN A CA 1
ATOM 790 C C . GLN A 1 102 ? 26.944 -10.522 -35.094 1.00 88.56 102 GLN A C 1
ATOM 792 O O . GLN A 1 102 ? 27.391 -10.325 -33.970 1.00 88.56 102 GLN A O 1
ATOM 797 N N . LEU A 1 103 ? 25.644 -10.426 -35.385 1.00 86.81 103 LEU A N 1
ATOM 798 C CA . LEU A 1 103 ? 24.630 -10.126 -34.378 1.00 86.81 103 LEU A CA 1
ATOM 799 C C . LEU A 1 103 ? 24.609 -11.188 -33.270 1.00 86.81 103 LEU A C 1
ATOM 801 O O . LEU A 1 103 ? 24.608 -10.847 -32.092 1.00 86.81 103 LEU A O 1
ATOM 805 N N . SER A 1 104 ? 24.619 -12.473 -33.630 1.00 84.25 104 SER A N 1
ATOM 806 C CA . SER A 1 104 ? 24.597 -13.577 -32.661 1.00 84.25 104 SER A CA 1
ATOM 807 C C . SER A 1 104 ? 25.858 -13.596 -31.797 1.00 84.25 104 SER A C 1
ATOM 809 O O . SER A 1 104 ? 25.767 -13.760 -30.579 1.00 84.25 104 SER A O 1
ATOM 811 N N . PHE A 1 105 ? 27.025 -13.373 -32.410 1.00 84.06 105 PHE A N 1
ATOM 812 C CA . PHE A 1 105 ? 28.294 -13.243 -31.697 1.00 84.06 105 PHE A CA 1
ATOM 813 C C . PHE A 1 105 ? 28.273 -12.041 -30.746 1.00 84.06 105 PHE A C 1
ATOM 815 O O . PHE A 1 105 ? 28.532 -12.200 -29.555 1.00 84.06 105 PHE A O 1
ATOM 822 N N . ALA A 1 106 ? 27.867 -10.868 -31.232 1.00 81.69 106 ALA A N 1
ATOM 823 C CA . ALA A 1 106 ? 27.802 -9.651 -30.435 1.00 81.69 106 ALA A CA 1
ATOM 824 C C . ALA A 1 106 ? 26.786 -9.756 -29.293 1.00 81.69 106 ALA A C 1
ATOM 826 O O . ALA A 1 106 ? 27.079 -9.297 -28.193 1.00 81.69 106 ALA A O 1
ATOM 827 N N . LEU A 1 107 ? 25.633 -10.400 -29.506 1.00 78.81 107 LEU A N 1
ATOM 828 C CA . LEU A 1 107 ? 24.698 -10.720 -28.430 1.00 78.81 107 LEU A CA 1
ATOM 829 C C . LEU A 1 107 ? 25.369 -11.639 -27.409 1.00 78.81 107 LEU A C 1
ATOM 831 O O . LEU A 1 107 ? 25.324 -11.329 -26.228 1.00 78.81 107 LEU A O 1
ATOM 835 N N . SER A 1 108 ? 26.044 -12.713 -27.830 1.00 76.00 108 SER A N 1
ATOM 836 C CA . SER A 1 108 ? 26.729 -13.634 -26.907 1.00 76.00 108 SER A CA 1
ATOM 837 C C . SER A 1 108 ? 27.850 -12.974 -26.091 1.00 76.00 108 SER A C 1
ATOM 839 O O . SER A 1 108 ? 28.014 -13.288 -24.913 1.00 76.00 108 SER A O 1
ATOM 841 N N . GLU A 1 109 ? 28.576 -12.025 -26.685 1.00 74.94 109 GLU A N 1
ATOM 842 C CA . GLU A 1 109 ? 29.695 -11.328 -26.050 1.00 74.94 109 GLU A CA 1
ATOM 843 C C . GLU A 1 109 ? 29.210 -10.179 -25.147 1.00 74.94 109 GLU A C 1
ATOM 845 O O . GLU A 1 109 ? 29.637 -10.055 -23.998 1.00 74.94 109 GLU A O 1
ATOM 850 N N . ASN A 1 110 ? 28.237 -9.384 -25.610 1.00 67.56 110 ASN A N 1
ATOM 851 C CA . ASN A 1 110 ? 27.644 -8.289 -24.832 1.00 67.56 110 ASN A CA 1
ATOM 852 C C . ASN A 1 110 ? 26.680 -8.776 -23.746 1.00 67.56 110 ASN A C 1
ATOM 854 O O . ASN A 1 110 ? 26.478 -8.072 -22.760 1.00 67.56 110 ASN A O 1
ATOM 858 N N . LEU A 1 111 ? 26.144 -9.995 -23.858 1.00 60.06 111 LEU A N 1
ATOM 859 C CA . LEU A 1 111 ? 25.480 -10.676 -22.746 1.00 60.06 111 LEU A CA 1
ATOM 860 C C . LEU A 1 111 ? 26.407 -10.776 -21.522 1.00 60.06 111 LEU A C 1
ATOM 862 O O . LEU A 1 111 ? 25.928 -10.759 -20.394 1.00 60.06 111 LEU A O 1
ATOM 866 N N . LEU A 1 112 ? 27.729 -10.799 -21.715 1.00 54.62 112 LEU A N 1
ATOM 867 C CA . LEU A 1 112 ? 28.707 -10.937 -20.636 1.00 54.62 112 LEU A CA 1
ATOM 868 C C . LEU A 1 112 ? 29.374 -9.609 -20.208 1.00 54.62 112 LEU A C 1
ATOM 870 O O . LEU A 1 112 ? 29.989 -9.578 -19.135 1.00 54.62 112 LEU A O 1
ATOM 874 N N . GLY A 1 113 ? 29.237 -8.511 -20.971 1.00 56.28 113 GLY A N 1
ATOM 875 C CA . GLY A 1 113 ? 30.060 -7.297 -20.816 1.00 56.28 113 GLY A CA 1
ATOM 876 C C . GLY A 1 113 ? 29.338 -5.938 -20.892 1.00 56.28 113 GLY A C 1
ATOM 877 O O . GLY A 1 113 ? 28.296 -5.782 -21.518 1.00 56.28 113 GLY A O 1
ATOM 878 N N . ALA A 1 114 ? 29.944 -4.915 -20.272 1.00 56.09 114 ALA A N 1
ATOM 879 C CA . ALA A 1 114 ? 29.455 -3.529 -20.166 1.00 56.09 114 ALA A CA 1
ATOM 880 C C . ALA A 1 114 ? 29.707 -2.657 -21.427 1.00 56.09 114 ALA A C 1
ATOM 882 O O . ALA A 1 114 ? 30.057 -1.487 -21.318 1.00 56.09 114 ALA A O 1
ATOM 883 N N . GLY A 1 115 ? 29.595 -3.227 -22.633 1.00 62.78 115 GLY A N 1
ATOM 884 C CA . GLY A 1 115 ? 30.034 -2.573 -23.881 1.00 62.78 115 GLY A CA 1
ATOM 885 C C . GLY A 1 115 ? 28.932 -1.996 -24.774 1.00 62.78 115 GLY A C 1
ATOM 886 O O . GLY A 1 115 ? 29.216 -1.146 -25.616 1.00 62.78 115 GLY A O 1
ATOM 887 N N . TRP A 1 116 ? 27.680 -2.432 -24.604 1.00 65.00 116 TRP A N 1
ATOM 888 C CA . TRP A 1 116 ? 26.581 -2.080 -25.515 1.00 65.00 116 TRP A CA 1
ATOM 889 C C . TRP A 1 116 ? 26.261 -0.572 -25.528 1.00 65.00 116 TRP A C 1
ATOM 891 O O . TRP A 1 116 ? 25.854 -0.043 -26.559 1.00 65.00 116 TRP A O 1
ATOM 901 N N . GLU A 1 117 ? 26.532 0.123 -24.419 1.00 64.81 117 GLU A N 1
ATOM 902 C CA . GLU A 1 117 ? 26.365 1.575 -24.248 1.00 64.81 117 GLU A CA 1
ATOM 903 C C . GLU A 1 117 ? 27.229 2.391 -25.221 1.00 64.81 117 GLU A C 1
ATOM 905 O O . GLU A 1 117 ? 26.857 3.496 -25.600 1.00 64.81 117 GLU A O 1
ATOM 910 N N . ASN A 1 118 ? 28.361 1.833 -25.662 1.00 69.75 118 ASN A N 1
ATOM 911 C CA . ASN A 1 118 ? 29.277 2.492 -26.595 1.00 69.75 118 ASN A CA 1
ATOM 912 C C . ASN A 1 118 ? 28.935 2.208 -28.068 1.00 69.75 118 ASN A C 1
ATOM 914 O O . ASN A 1 118 ? 29.465 2.871 -28.956 1.00 69.75 118 ASN A O 1
ATOM 918 N N . LEU A 1 119 ? 28.093 1.202 -28.340 1.00 62.81 119 LEU A N 1
ATOM 919 C CA . LEU A 1 119 ? 27.763 0.749 -29.699 1.00 62.81 119 LEU A CA 1
ATOM 920 C C . LEU A 1 119 ? 26.556 1.482 -30.295 1.00 62.81 119 LEU A C 1
ATOM 922 O O . LEU A 1 119 ? 26.370 1.469 -31.510 1.00 62.81 119 LEU A O 1
ATOM 926 N N . ILE A 1 120 ? 25.729 2.108 -29.457 1.00 72.94 120 ILE A N 1
ATOM 927 C CA . ILE A 1 120 ? 24.537 2.844 -29.876 1.00 72.94 120 ILE A CA 1
ATOM 928 C C . ILE A 1 120 ? 24.482 4.153 -29.106 1.00 72.94 120 ILE A C 1
ATOM 930 O O . ILE A 1 120 ? 24.582 4.150 -27.881 1.00 72.94 120 ILE A O 1
ATOM 934 N N . ASP A 1 121 ? 24.203 5.255 -29.804 1.00 85.19 121 ASP A N 1
ATOM 935 C CA . ASP A 1 121 ? 23.794 6.509 -29.168 1.00 85.19 121 ASP A CA 1
ATOM 936 C C . ASP A 1 121 ? 22.366 6.375 -28.599 1.00 85.19 121 ASP A C 1
ATOM 938 O O . ASP A 1 121 ? 21.372 6.876 -29.134 1.00 85.19 121 ASP A O 1
ATOM 942 N N . ALA A 1 122 ? 22.245 5.602 -27.518 1.00 79.12 122 ALA A N 1
ATOM 943 C CA . ALA A 1 122 ? 20.969 5.286 -26.892 1.00 79.12 122 ALA A CA 1
ATOM 944 C C . ALA A 1 122 ? 20.302 6.546 -26.311 1.00 79.12 122 ALA A C 1
ATOM 946 O O . ALA A 1 122 ? 19.074 6.609 -26.224 1.00 79.12 122 ALA A O 1
ATOM 947 N N . GLN A 1 123 ? 21.091 7.579 -25.986 1.00 84.69 123 GLN A N 1
ATOM 948 C CA . GLN A 1 123 ? 20.579 8.895 -25.609 1.00 84.69 123 GLN A CA 1
ATOM 949 C C . GLN A 1 123 ? 19.878 9.583 -26.783 1.00 84.69 123 GLN A C 1
ATOM 951 O O . GLN A 1 123 ? 18.750 10.050 -26.612 1.00 84.69 123 GLN A O 1
ATOM 956 N N . ALA A 1 124 ? 20.471 9.592 -27.982 1.00 88.06 124 ALA A N 1
ATOM 957 C CA . ALA A 1 124 ? 19.804 10.128 -29.169 1.00 88.06 124 ALA A CA 1
ATOM 958 C C . ALA A 1 124 ? 18.484 9.397 -29.470 1.00 88.06 124 ALA A C 1
ATOM 960 O O . ALA A 1 124 ? 17.469 10.046 -29.735 1.00 88.06 124 ALA A O 1
ATOM 961 N N . ILE A 1 125 ? 18.456 8.063 -29.348 1.00 86.94 125 ILE A N 1
ATOM 962 C CA . ILE A 1 125 ? 17.224 7.271 -29.519 1.00 86.94 125 ILE A CA 1
ATOM 963 C C . ILE A 1 125 ? 16.186 7.632 -28.449 1.00 86.94 125 ILE A C 1
ATOM 965 O O . ILE A 1 125 ? 15.005 7.801 -28.767 1.00 86.94 125 ILE A O 1
ATOM 969 N N . ALA A 1 126 ? 16.601 7.787 -27.190 1.00 85.81 126 ALA A N 1
ATOM 970 C CA . ALA A 1 126 ? 15.709 8.187 -26.107 1.00 85.81 126 ALA A CA 1
ATOM 971 C C . ALA A 1 126 ? 15.101 9.578 -26.350 1.00 85.81 126 ALA A C 1
ATOM 973 O O . ALA A 1 126 ? 13.900 9.753 -26.151 1.00 85.81 126 ALA A O 1
ATOM 974 N N . HIS A 1 127 ? 15.880 10.541 -26.855 1.00 87.62 127 HIS A N 1
ATOM 975 C CA . HIS A 1 127 ? 15.387 11.879 -27.204 1.00 87.62 127 HIS A CA 1
ATOM 976 C C . HIS A 1 127 ? 14.388 11.880 -28.370 1.00 87.62 127 HIS A C 1
ATOM 978 O O . HIS A 1 127 ? 13.473 12.702 -28.388 1.00 87.62 127 HIS A O 1
ATOM 984 N N . GLN A 1 128 ? 14.530 10.955 -29.323 1.00 90.50 128 GLN A N 1
ATOM 985 C CA . GLN A 1 128 ? 13.587 10.770 -30.435 1.00 90.50 128 GLN A CA 1
ATOM 986 C C . GLN A 1 128 ? 12.358 9.934 -30.050 1.00 90.50 128 GLN A C 1
ATOM 988 O O . GLN A 1 128 ? 11.399 9.820 -30.822 1.00 90.50 128 GLN A O 1
ATOM 993 N N . THR A 1 129 ? 12.380 9.302 -28.878 1.00 87.31 129 THR A N 1
ATOM 994 C CA . THR A 1 129 ? 11.283 8.459 -28.420 1.00 87.31 129 THR A CA 1
ATOM 995 C C . THR A 1 129 ? 10.241 9.314 -27.709 1.00 87.31 129 THR A C 1
ATOM 997 O O . THR A 1 129 ? 10.578 10.020 -26.756 1.00 87.31 129 THR A O 1
ATOM 1000 N N . PRO A 1 130 ? 8.968 9.287 -28.161 1.00 88.88 130 PRO A N 1
ATOM 1001 C CA . PRO A 1 130 ? 7.891 9.983 -27.477 1.00 88.88 130 PRO A CA 1
ATOM 1002 C C . PRO A 1 130 ? 7.893 9.626 -25.995 1.00 88.88 130 PRO A C 1
ATOM 1004 O O . PRO A 1 130 ? 8.050 8.461 -25.632 1.00 88.88 130 PRO A O 1
ATOM 1007 N N . ASN A 1 131 ? 7.731 10.630 -25.134 1.00 84.75 131 ASN A N 1
ATOM 1008 C CA . ASN A 1 131 ? 7.716 10.394 -23.699 1.00 84.75 131 ASN A CA 1
ATOM 1009 C C . ASN A 1 131 ? 6.581 9.399 -23.372 1.00 84.75 131 ASN A C 1
ATOM 1011 O O . ASN A 1 131 ? 5.413 9.724 -23.630 1.00 84.75 131 ASN A O 1
ATOM 1015 N N . PRO A 1 132 ? 6.882 8.220 -22.791 1.00 80.62 132 PRO A N 1
ATOM 1016 C CA . PRO A 1 132 ? 5.875 7.191 -22.533 1.00 80.62 132 PRO A CA 1
ATOM 1017 C C . PRO A 1 132 ? 4.797 7.666 -21.551 1.00 80.62 132 PRO A C 1
ATOM 1019 O O . PRO A 1 132 ? 3.690 7.142 -21.548 1.00 80.62 132 PRO A O 1
ATOM 1022 N N . LEU A 1 133 ? 5.077 8.708 -20.760 1.00 81.19 133 LEU A N 1
ATOM 1023 C CA . LEU A 1 133 ? 4.087 9.335 -19.883 1.00 81.19 133 LEU A CA 1
ATOM 1024 C C . LEU A 1 133 ? 3.061 10.188 -20.640 1.00 81.19 133 LEU A C 1
ATOM 1026 O O . LEU A 1 133 ? 1.928 10.315 -20.189 1.00 81.19 133 LEU A O 1
ATOM 1030 N N . LEU A 1 134 ? 3.452 10.789 -21.767 1.00 87.88 134 LEU A N 1
ATOM 1031 C CA . LEU A 1 134 ? 2.572 11.623 -22.597 1.00 87.88 134 LEU A CA 1
ATOM 1032 C C . LEU A 1 134 ? 1.861 10.809 -23.684 1.00 87.88 134 LEU A C 1
ATOM 1034 O O . LEU A 1 134 ? 0.836 11.235 -24.206 1.00 87.88 134 LEU A O 1
ATOM 1038 N N . SER A 1 135 ? 2.406 9.640 -24.013 1.00 89.19 135 SER A N 1
ATOM 1039 C CA . SER A 1 135 ? 1.878 8.719 -25.020 1.00 89.19 135 SER A CA 1
ATOM 1040 C C . SER A 1 135 ? 1.867 7.284 -24.480 1.00 89.19 135 SER A C 1
ATOM 1042 O O . SER A 1 135 ? 2.592 6.426 -24.986 1.00 89.19 135 SER A O 1
ATOM 1044 N N . PRO A 1 136 ? 1.092 7.011 -23.410 1.00 91.12 136 PRO A N 1
ATOM 1045 C CA . PRO A 1 136 ? 1.071 5.691 -22.802 1.00 91.12 136 PRO A CA 1
ATOM 1046 C C . PRO A 1 136 ? 0.539 4.663 -23.798 1.00 91.12 136 PRO A C 1
ATOM 1048 O O . PRO A 1 136 ? -0.479 4.874 -24.460 1.00 91.12 136 PRO A O 1
ATOM 1051 N N . THR A 1 137 ? 1.223 3.525 -23.888 1.00 93.50 137 THR A N 1
ATOM 1052 C CA . THR A 1 137 ? 0.729 2.390 -24.669 1.00 93.50 137 THR A CA 1
ATOM 1053 C C . THR A 1 137 ? -0.573 1.863 -24.067 1.00 93.50 137 THR A C 1
ATOM 1055 O O . THR A 1 137 ? -0.842 2.029 -22.874 1.00 93.50 137 THR A O 1
ATOM 1058 N N . THR A 1 138 ? -1.381 1.176 -24.874 1.00 94.44 138 THR A N 1
ATOM 1059 C CA . THR A 1 138 ? -2.605 0.510 -24.397 1.00 94.44 138 THR A CA 1
ATOM 1060 C C . THR A 1 138 ? -2.312 -0.446 -23.241 1.00 94.44 138 THR A C 1
ATOM 1062 O O . THR A 1 138 ? -3.040 -0.444 -22.254 1.00 94.44 138 THR A O 1
ATOM 1065 N N . ALA A 1 139 ? -1.203 -1.188 -23.309 1.00 93.56 139 ALA A N 1
ATOM 1066 C CA . ALA A 1 139 ? -0.735 -2.044 -22.222 1.00 93.56 139 ALA A CA 1
ATOM 1067 C C . ALA A 1 139 ? -0.425 -1.248 -20.940 1.00 93.56 139 ALA A C 1
ATOM 1069 O O . ALA A 1 139 ? -0.865 -1.637 -19.861 1.00 93.56 139 ALA A O 1
ATOM 1070 N N . THR A 1 140 ? 0.256 -0.098 -21.054 1.00 93.12 140 THR A N 1
ATOM 1071 C CA . THR A 1 140 ? 0.538 0.781 -19.903 1.00 93.12 140 THR A CA 1
ATOM 1072 C C . THR A 1 140 ? -0.758 1.270 -19.255 1.00 93.12 140 THR A C 1
ATOM 1074 O O . THR A 1 140 ? -0.877 1.277 -18.032 1.00 93.12 140 THR A O 1
ATOM 1077 N N . LEU A 1 141 ? -1.746 1.662 -20.066 1.00 94.56 141 LEU A N 1
ATOM 1078 C CA . LEU A 1 141 ? -3.051 2.101 -19.569 1.00 94.56 141 LEU A CA 1
ATOM 1079 C C . LEU A 1 141 ? -3.799 0.970 -18.858 1.00 94.56 141 LEU A C 1
ATOM 1081 O O . LEU A 1 141 ? -4.367 1.205 -17.796 1.00 94.56 141 LEU A O 1
ATOM 1085 N N . ILE A 1 142 ? -3.777 -0.248 -19.407 1.00 95.69 142 ILE A N 1
ATOM 1086 C CA . ILE A 1 142 ? -4.406 -1.419 -18.783 1.00 95.69 142 ILE A CA 1
ATOM 1087 C C . ILE A 1 142 ? -3.770 -1.700 -17.418 1.00 95.69 142 ILE A C 1
ATOM 1089 O O . ILE A 1 142 ? -4.493 -1.790 -16.429 1.00 95.69 142 ILE A O 1
ATOM 1093 N N . GLU A 1 143 ? -2.442 -1.764 -17.329 1.00 94.25 143 GLU A N 1
ATOM 1094 C CA . GLU A 1 143 ? -1.733 -1.984 -16.059 1.00 94.25 143 GLU A CA 1
ATOM 1095 C C . GLU A 1 143 ? -2.039 -0.883 -15.030 1.00 94.25 143 GLU A C 1
ATOM 1097 O O . GLU A 1 143 ? -2.351 -1.170 -13.869 1.00 94.25 143 GLU A O 1
ATOM 1102 N N . LEU A 1 144 ? -2.042 0.386 -15.455 1.00 93.62 144 LEU A N 1
ATOM 1103 C CA . LEU A 1 144 ? -2.401 1.517 -14.593 1.00 93.62 144 LEU A CA 1
ATOM 1104 C C . LEU A 1 144 ? -3.855 1.454 -14.103 1.00 93.62 144 LEU A C 1
ATOM 1106 O O . LEU A 1 144 ? -4.124 1.858 -12.974 1.00 93.62 144 LEU A O 1
ATOM 1110 N N . LEU A 1 145 ? -4.784 0.945 -14.916 1.00 95.06 145 LEU A N 1
ATOM 1111 C CA . LEU A 1 145 ? -6.196 0.786 -14.549 1.00 95.06 145 LEU A CA 1
ATOM 1112 C C . LEU A 1 145 ? -6.448 -0.437 -13.660 1.00 95.06 145 LEU A C 1
ATOM 1114 O O . LEU A 1 145 ? -7.302 -0.382 -12.774 1.00 95.06 145 LEU A O 1
ATOM 1118 N N . LEU A 1 146 ? -5.708 -1.528 -13.864 1.00 95.88 146 LEU A N 1
ATOM 1119 C CA . LEU A 1 146 ? -5.792 -2.726 -13.026 1.00 95.88 146 LEU A CA 1
ATOM 1120 C C . LEU A 1 146 ? -5.167 -2.495 -11.647 1.00 95.88 146 LEU A C 1
ATOM 1122 O O . LEU A 1 146 ? -5.633 -3.061 -10.659 1.00 95.88 146 LEU A O 1
ATOM 1126 N N . THR A 1 147 ? -4.164 -1.621 -11.558 1.00 95.38 147 THR A N 1
ATOM 1127 C CA . THR A 1 147 ? -3.430 -1.338 -10.320 1.00 95.38 147 THR A CA 1
ATOM 1128 C C . THR A 1 147 ? -4.329 -0.951 -9.130 1.00 95.38 147 THR A C 1
ATOM 1130 O O . THR A 1 147 ? -4.241 -1.586 -8.072 1.00 95.38 147 THR A O 1
ATOM 1133 N N . PRO A 1 148 ? -5.247 0.027 -9.250 1.00 97.06 148 PRO A N 1
ATOM 1134 C CA . PRO A 1 148 ? -6.183 0.356 -8.179 1.00 97.06 148 PRO A CA 1
ATOM 1135 C C . PRO A 1 148 ? -7.051 -0.820 -7.715 1.00 97.06 148 PRO A C 1
ATOM 1137 O O . PRO A 1 148 ? -7.387 -0.880 -6.533 1.00 97.06 148 PRO A O 1
ATOM 1140 N N . ILE A 1 149 ? -7.396 -1.763 -8.602 1.00 96.94 149 ILE A N 1
ATOM 1141 C CA . ILE A 1 149 ? -8.328 -2.863 -8.300 1.00 96.94 149 ILE A CA 1
ATOM 1142 C C . ILE A 1 149 ? -7.800 -3.735 -7.159 1.00 96.94 149 ILE A C 1
ATOM 1144 O O . ILE A 1 149 ? -8.572 -4.113 -6.280 1.00 96.94 149 ILE A O 1
ATOM 1148 N N . TYR A 1 150 ? -6.496 -4.017 -7.129 1.00 95.69 150 TYR A N 1
ATOM 1149 C CA . TYR A 1 150 ? -5.890 -4.832 -6.072 1.00 95.69 150 TYR A CA 1
ATOM 1150 C C . TYR A 1 150 ? -5.239 -4.010 -4.947 1.00 95.69 150 TYR A C 1
ATOM 1152 O O . TYR A 1 150 ? -5.146 -4.497 -3.819 1.00 95.69 150 TYR A O 1
ATOM 1160 N N . ILE A 1 151 ? -4.850 -2.750 -5.184 1.00 97.69 151 ILE A N 1
ATOM 1161 C CA . ILE A 1 151 ? -4.238 -1.895 -4.147 1.00 97.69 151 ILE A CA 1
ATOM 1162 C C . ILE A 1 151 ? -5.274 -1.240 -3.226 1.00 97.69 151 ILE A C 1
ATOM 1164 O O . ILE A 1 151 ? -5.039 -1.125 -2.021 1.00 97.69 151 ILE A O 1
ATOM 1168 N N . VAL A 1 152 ? -6.433 -0.826 -3.748 1.00 98.19 152 VAL A N 1
ATOM 1169 C CA . VAL A 1 152 ? -7.492 -0.210 -2.929 1.00 98.19 152 VAL A CA 1
ATOM 1170 C C . VAL A 1 152 ? -7.965 -1.157 -1.812 1.00 98.19 152 VAL A C 1
ATOM 1172 O O . VAL A 1 152 ? -8.035 -0.705 -0.667 1.00 98.19 152 VAL A O 1
ATOM 1175 N N . PRO A 1 153 ? -8.220 -2.461 -2.054 1.00 97.94 153 PRO A N 1
ATOM 1176 C CA . PRO A 1 153 ? -8.545 -3.409 -0.987 1.00 97.94 153 PRO A CA 1
ATOM 1177 C C . PRO A 1 153 ? -7.473 -3.504 0.106 1.00 97.94 153 PRO A C 1
ATOM 1179 O O . PRO A 1 153 ? -7.812 -3.506 1.289 1.00 97.94 153 PRO A O 1
ATOM 1182 N N . LEU A 1 154 ? -6.186 -3.504 -0.260 1.00 97.19 154 LEU A N 1
ATOM 1183 C CA . LEU A 1 154 ? -5.091 -3.473 0.720 1.00 97.19 154 LEU A CA 1
ATOM 1184 C C . LEU A 1 154 ? -5.139 -2.194 1.564 1.00 97.19 154 LEU A C 1
ATOM 1186 O O . LEU A 1 154 ? -4.999 -2.247 2.787 1.00 97.19 154 LEU A O 1
ATOM 1190 N N . GLY A 1 155 ? -5.412 -1.052 0.930 1.00 97.81 155 GLY A N 1
ATOM 1191 C CA . GLY A 1 155 ? -5.629 0.214 1.625 1.00 97.81 155 GLY A CA 1
ATOM 1192 C C . GLY A 1 155 ? -6.792 0.130 2.615 1.00 97.81 155 GLY A C 1
ATOM 1193 O O . GLY A 1 155 ? -6.648 0.542 3.764 1.00 97.81 155 GLY A O 1
ATOM 1194 N N . VAL A 1 156 ? -7.924 -0.461 2.211 1.00 98.12 156 VAL A N 1
ATOM 1195 C CA . VAL A 1 156 ? -9.086 -0.692 3.090 1.00 98.12 156 VAL A CA 1
ATOM 1196 C C . VAL A 1 156 ? -8.667 -1.505 4.313 1.00 98.12 156 VAL A C 1
ATOM 1198 O O . VAL A 1 156 ? -8.945 -1.076 5.434 1.00 98.12 156 VAL A O 1
ATOM 1201 N N . CYS A 1 157 ? -7.942 -2.613 4.127 1.00 97.19 157 CYS A N 1
ATOM 1202 C CA . CYS A 1 157 ? -7.429 -3.435 5.227 1.00 97.19 157 CYS A CA 1
ATOM 1203 C C . CYS A 1 157 ? -6.578 -2.618 6.209 1.00 97.19 157 CYS A C 1
ATOM 1205 O O . CYS A 1 157 ? -6.805 -2.700 7.416 1.00 97.19 157 CYS A O 1
ATOM 1207 N N . TRP A 1 158 ? -5.668 -1.773 5.717 1.00 97.88 158 TRP A N 1
ATOM 1208 C CA . TRP A 1 158 ? -4.865 -0.887 6.566 1.00 97.88 158 TRP A CA 1
ATOM 1209 C C . TRP A 1 158 ? -5.689 0.184 7.281 1.00 97.88 158 TRP A C 1
ATOM 1211 O O . TRP A 1 158 ? -5.447 0.462 8.457 1.00 97.88 158 TRP A O 1
ATOM 1221 N N . GLY A 1 159 ? -6.691 0.758 6.613 1.00 96.75 159 GLY A N 1
ATOM 1222 C CA . GLY A 1 159 ? -7.605 1.728 7.214 1.00 96.75 159 GLY A CA 1
ATOM 1223 C C . GLY A 1 159 ? -8.424 1.140 8.367 1.00 96.75 159 GLY A C 1
ATOM 1224 O O . GLY A 1 159 ? -8.691 1.834 9.350 1.00 96.75 159 GLY A O 1
ATOM 1225 N N . VAL A 1 160 ? -8.783 -0.146 8.279 1.00 96.31 160 VAL A N 1
ATOM 1226 C CA . VAL A 1 160 ? -9.419 -0.892 9.377 1.00 96.31 160 VAL A CA 1
ATOM 1227 C C . VAL A 1 160 ? -8.405 -1.237 10.460 1.00 96.31 160 VAL A C 1
ATOM 1229 O O . VAL A 1 160 ? -8.660 -0.981 11.638 1.00 96.31 160 VAL A O 1
ATOM 1232 N N . ALA A 1 161 ? -7.249 -1.774 10.067 1.00 95.81 161 ALA A N 1
ATOM 1233 C CA . ALA A 1 161 ? -6.218 -2.211 10.995 1.00 95.81 161 ALA A CA 1
ATOM 1234 C C . ALA A 1 161 ? -5.704 -1.061 11.861 1.00 95.81 161 ALA A C 1
ATOM 1236 O O . ALA A 1 161 ? -5.479 -1.257 13.043 1.00 95.81 161 ALA A O 1
ATOM 1237 N N . LEU A 1 162 ? -5.595 0.149 11.312 1.00 96.00 162 LEU A N 1
ATOM 1238 C CA . LEU A 1 162 ? -5.184 1.357 12.029 1.00 96.00 162 LEU A CA 1
ATOM 1239 C C . LEU A 1 162 ? -6.382 2.208 12.480 1.00 96.00 162 LEU A C 1
ATOM 1241 O O . LEU A 1 162 ? -6.251 3.416 12.691 1.00 96.00 162 LEU A O 1
ATOM 1245 N N . GLY A 1 163 ? -7.558 1.595 12.649 1.00 94.19 163 GLY A N 1
ATOM 1246 C CA . GLY A 1 163 ? -8.819 2.286 12.930 1.00 94.19 163 GLY A CA 1
ATOM 1247 C C . GLY A 1 163 ? -8.799 3.185 14.174 1.00 94.19 163 GLY A C 1
ATOM 1248 O O . GLY A 1 163 ? -9.537 4.173 14.220 1.00 94.19 163 GLY A O 1
ATOM 1249 N N . TRP A 1 164 ? -7.921 2.892 15.144 1.00 95.50 164 TRP A N 1
ATOM 1250 C CA . TRP A 1 164 ? -7.730 3.684 16.366 1.00 95.50 164 TRP A CA 1
ATOM 1251 C C . TRP A 1 164 ? -7.003 5.022 16.144 1.00 95.50 164 TRP A C 1
ATOM 1253 O O . TRP A 1 164 ? -7.018 5.879 17.026 1.00 95.50 164 TRP A O 1
ATOM 1263 N N . ARG A 1 165 ? -6.344 5.222 14.996 1.00 96.75 165 ARG A N 1
ATOM 1264 C CA . ARG A 1 165 ? -5.629 6.462 14.658 1.00 96.75 165 ARG A CA 1
ATOM 1265 C C . ARG A 1 165 ? -6.547 7.440 13.915 1.00 96.75 165 ARG A C 1
ATOM 1267 O O . ARG A 1 165 ? -7.393 7.002 13.132 1.00 96.75 165 ARG A O 1
ATOM 1274 N N . PRO A 1 166 ? -6.397 8.765 14.091 1.00 95.88 166 PRO A N 1
ATOM 1275 C CA . PRO A 1 166 ? -7.112 9.741 13.271 1.00 95.88 166 PRO A CA 1
ATOM 1276 C C . PRO A 1 166 ? -6.733 9.583 11.792 1.00 95.88 166 PRO A C 1
ATOM 1278 O O . PRO A 1 166 ? -5.616 9.177 11.465 1.00 95.88 166 PRO A O 1
ATOM 1281 N N . ARG A 1 167 ? -7.658 9.918 10.883 1.00 95.75 167 ARG A N 1
ATOM 1282 C CA . ARG A 1 167 ? -7.508 9.652 9.437 1.00 95.75 167 ARG A CA 1
ATOM 1283 C C . ARG A 1 167 ? -6.220 10.225 8.843 1.00 95.75 167 ARG A C 1
ATOM 1285 O O . ARG A 1 167 ? -5.548 9.536 8.087 1.00 95.75 167 ARG A O 1
ATOM 1292 N N . VAL A 1 168 ? -5.844 11.441 9.240 1.00 96.56 168 VAL A N 1
ATOM 1293 C CA . VAL A 1 168 ? -4.622 12.104 8.756 1.00 96.56 168 VAL A CA 1
ATOM 1294 C C . VAL A 1 168 ? -3.364 11.305 9.115 1.00 96.56 168 VAL A C 1
ATOM 1296 O O . VAL A 1 168 ? -2.478 11.163 8.279 1.00 96.56 168 VAL A O 1
ATOM 1299 N N . GLN A 1 169 ? -3.303 10.711 10.314 1.00 97.12 169 GLN A N 1
ATOM 1300 C CA . GLN A 1 169 ? -2.164 9.875 10.715 1.00 97.12 169 GLN A CA 1
ATOM 1301 C C . GLN A 1 169 ? -2.100 8.580 9.902 1.00 97.12 169 GLN A C 1
ATOM 1303 O O . GLN A 1 169 ? -1.015 8.176 9.502 1.00 97.12 169 GLN A O 1
ATOM 1308 N N . VAL A 1 170 ? -3.243 7.947 9.619 1.00 96.25 170 VAL A N 1
ATOM 1309 C CA . VAL A 1 170 ? -3.284 6.744 8.770 1.00 96.25 170 VAL A CA 1
ATOM 1310 C C . VAL A 1 170 ? -2.772 7.065 7.366 1.00 96.25 170 VAL A C 1
ATOM 1312 O O . VAL A 1 170 ? -1.899 6.365 6.865 1.00 96.25 170 VAL A O 1
ATOM 1315 N N . LEU A 1 171 ? -3.255 8.152 6.758 1.00 96.56 171 LEU A N 1
ATOM 1316 C CA . LEU A 1 171 ? -2.814 8.585 5.429 1.00 96.56 171 LEU A CA 1
ATOM 1317 C C . LEU A 1 171 ? -1.315 8.918 5.396 1.00 96.56 171 LEU A C 1
ATOM 1319 O O . LEU A 1 171 ? -0.631 8.514 4.460 1.00 96.56 171 LEU A O 1
ATOM 1323 N N . ALA A 1 172 ? -0.791 9.581 6.430 1.00 97.44 172 ALA A N 1
ATOM 1324 C CA . ALA A 1 172 ? 0.637 9.867 6.547 1.00 97.44 172 ALA A CA 1
ATOM 1325 C C . ALA A 1 172 ? 1.484 8.587 6.664 1.00 97.44 172 ALA A C 1
ATOM 1327 O O . ALA A 1 172 ? 2.514 8.480 6.002 1.00 97.44 172 ALA A O 1
ATOM 1328 N N . ILE A 1 173 ? 1.038 7.596 7.448 1.00 96.19 173 ILE A N 1
ATOM 1329 C CA . ILE A 1 173 ? 1.711 6.290 7.555 1.00 96.19 173 ILE A CA 1
ATOM 1330 C C . ILE A 1 173 ? 1.698 5.570 6.201 1.00 96.19 173 ILE A C 1
ATOM 1332 O O . ILE A 1 173 ? 2.731 5.052 5.788 1.00 96.19 173 ILE A O 1
ATOM 1336 N N . MET A 1 174 ? 0.566 5.562 5.487 1.00 96.31 174 MET A N 1
ATOM 1337 C CA . MET A 1 174 ? 0.466 4.932 4.162 1.00 96.31 174 MET A CA 1
ATOM 1338 C C . MET A 1 174 ? 1.377 5.609 3.133 1.00 96.31 174 MET A C 1
ATOM 1340 O O . MET A 1 174 ? 2.055 4.923 2.365 1.00 96.31 174 MET A O 1
ATOM 1344 N N . LEU A 1 175 ? 1.438 6.944 3.139 1.00 95.88 175 LEU A N 1
ATOM 1345 C CA . LEU A 1 175 ? 2.342 7.701 2.278 1.00 95.88 175 LEU A CA 1
ATOM 1346 C C . LEU A 1 175 ? 3.806 7.378 2.600 1.00 95.88 175 LEU A C 1
ATOM 1348 O O . LEU A 1 175 ? 4.561 7.021 1.700 1.00 95.88 175 LEU A O 1
ATOM 1352 N N . ALA A 1 176 ? 4.192 7.435 3.877 1.00 95.69 176 ALA A N 1
ATOM 1353 C CA . ALA A 1 176 ? 5.550 7.121 4.318 1.00 95.69 176 ALA A CA 1
ATOM 1354 C C . ALA A 1 176 ? 5.951 5.682 3.962 1.00 95.69 176 ALA A C 1
ATOM 1356 O O . ALA A 1 176 ? 7.048 5.455 3.461 1.00 95.69 176 ALA A O 1
ATOM 1357 N N . MET A 1 177 ? 5.047 4.719 4.158 1.00 94.75 177 MET A N 1
ATOM 1358 C CA . MET A 1 177 ? 5.260 3.322 3.783 1.00 94.75 177 MET A CA 1
ATOM 1359 C C . MET A 1 177 ? 5.454 3.169 2.273 1.00 94.75 177 MET A C 1
ATOM 1361 O O . MET A 1 177 ? 6.373 2.474 1.851 1.00 94.75 177 MET A O 1
ATOM 1365 N N . THR A 1 178 ? 4.639 3.840 1.456 1.00 93.56 178 THR A N 1
ATOM 1366 C CA . THR A 1 178 ? 4.757 3.767 -0.009 1.00 93.56 178 THR A CA 1
ATOM 1367 C C . THR A 1 178 ? 6.069 4.382 -0.492 1.00 93.56 178 THR A C 1
ATOM 1369 O O . THR A 1 178 ? 6.772 3.767 -1.290 1.00 93.56 178 THR A O 1
ATOM 1372 N N . LEU A 1 179 ? 6.449 5.546 0.045 1.00 92.94 179 LEU A N 1
ATOM 1373 C CA . LEU A 1 179 ? 7.739 6.178 -0.243 1.00 92.94 179 LEU A CA 1
ATOM 1374 C C . LEU A 1 179 ? 8.909 5.280 0.174 1.00 92.94 179 LEU A C 1
ATOM 1376 O O . LEU A 1 179 ? 9.833 5.090 -0.608 1.00 92.94 179 LEU A O 1
ATOM 1380 N N . ALA A 1 180 ? 8.848 4.670 1.360 1.00 93.00 180 ALA A N 1
ATOM 1381 C CA . ALA A 1 180 ? 9.865 3.727 1.814 1.00 93.00 180 ALA A CA 1
ATOM 1382 C C . ALA A 1 180 ? 9.972 2.508 0.885 1.00 93.00 180 ALA A C 1
ATOM 1384 O O . ALA A 1 180 ? 11.084 2.098 0.568 1.00 93.00 180 ALA A O 1
ATOM 1385 N N . CYS A 1 181 ? 8.846 1.967 0.402 1.00 90.88 181 CYS A N 1
ATOM 1386 C CA . CYS A 1 181 ? 8.840 0.863 -0.562 1.00 90.88 181 CYS A CA 1
ATOM 1387 C C . CYS A 1 181 ? 9.507 1.265 -1.881 1.00 90.88 181 CYS A C 1
ATOM 1389 O O . CYS A 1 181 ? 10.370 0.539 -2.363 1.00 90.88 181 CYS A O 1
ATOM 1391 N N . ILE A 1 182 ? 9.143 2.425 -2.442 1.00 88.31 182 ILE A N 1
ATOM 1392 C CA . ILE A 1 182 ? 9.707 2.928 -3.704 1.00 88.31 182 ILE A CA 1
ATOM 1393 C C . ILE A 1 182 ? 11.215 3.154 -3.562 1.00 88.31 182 ILE A C 1
ATOM 1395 O O . ILE A 1 182 ? 11.984 2.671 -4.391 1.00 88.31 182 ILE A O 1
ATOM 1399 N N . THR A 1 183 ? 11.646 3.833 -2.496 1.00 90.62 183 THR A N 1
ATOM 1400 C CA . THR A 1 183 ? 13.064 4.118 -2.238 1.00 90.62 183 THR A CA 1
ATOM 1401 C C . THR A 1 183 ? 13.858 2.839 -2.002 1.00 90.62 183 THR A C 1
ATOM 1403 O O . THR A 1 183 ? 14.903 2.645 -2.616 1.00 90.62 183 THR A O 1
ATOM 1406 N N . PHE A 1 184 ? 13.369 1.941 -1.144 1.00 89.56 184 PHE A N 1
ATOM 1407 C CA . PHE A 1 184 ? 14.043 0.674 -0.872 1.00 89.56 184 PHE A CA 1
ATOM 1408 C C . PHE A 1 184 ? 14.155 -0.177 -2.137 1.00 89.56 184 PHE A C 1
ATOM 1410 O O . PHE A 1 184 ? 15.209 -0.741 -2.408 1.00 89.56 184 PHE A O 1
ATOM 1417 N N . TYR A 1 185 ? 13.089 -0.240 -2.934 1.00 85.50 185 TYR A N 1
ATOM 1418 C CA . TYR A 1 185 ? 13.092 -0.977 -4.188 1.00 85.50 185 TYR A CA 1
ATOM 1419 C C . TYR A 1 185 ? 14.074 -0.381 -5.206 1.00 85.50 185 TYR A C 1
ATOM 1421 O O . TYR A 1 185 ? 14.794 -1.131 -5.860 1.00 85.50 185 TYR A O 1
ATOM 1429 N N . HIS A 1 186 ? 14.159 0.948 -5.303 1.00 85.75 186 HIS A N 1
ATOM 1430 C CA . HIS A 1 186 ? 15.144 1.627 -6.145 1.00 85.75 186 HIS A CA 1
ATOM 1431 C C . HIS A 1 186 ? 16.580 1.263 -5.735 1.00 85.75 186 HIS A C 1
ATOM 1433 O O . HIS A 1 186 ? 17.347 0.795 -6.574 1.00 85.75 186 HIS A O 1
ATOM 1439 N N . LEU A 1 187 ? 16.899 1.346 -4.438 1.00 87.62 187 LEU A N 1
ATOM 1440 C CA . LEU A 1 187 ? 18.210 0.967 -3.894 1.00 87.62 187 LEU A CA 1
ATOM 1441 C C . LEU A 1 187 ? 18.528 -0.519 -4.112 1.00 87.62 187 LEU A C 1
ATOM 1443 O O . LEU A 1 187 ? 19.656 -0.885 -4.450 1.00 87.62 187 LEU A O 1
ATOM 1447 N N . LEU A 1 188 ? 17.539 -1.396 -3.925 1.00 85.00 188 LEU A N 1
ATOM 1448 C CA . LEU A 1 188 ? 17.706 -2.834 -4.115 1.00 85.00 188 LEU A CA 1
ATOM 1449 C C . LEU A 1 188 ? 17.931 -3.181 -5.590 1.00 85.00 188 LEU A C 1
ATOM 1451 O O . LEU A 1 188 ? 18.757 -4.034 -5.897 1.00 85.00 188 LEU A O 1
ATOM 1455 N N . PHE A 1 189 ? 17.238 -2.517 -6.513 1.00 78.19 189 PHE A N 1
ATOM 1456 C CA . PHE A 1 189 ? 17.407 -2.776 -7.940 1.00 78.19 189 PHE A CA 1
ATOM 1457 C C . PHE A 1 189 ? 18.724 -2.213 -8.479 1.00 78.19 189 PHE A C 1
ATOM 1459 O O . PHE A 1 189 ? 19.375 -2.879 -9.278 1.00 78.19 189 PHE A O 1
ATOM 1466 N N . GLU A 1 190 ? 19.161 -1.040 -8.020 1.00 79.88 190 GLU A N 1
ATOM 1467 C CA . GLU A 1 190 ? 20.478 -0.508 -8.388 1.00 79.88 190 GLU A CA 1
ATOM 1468 C C . GLU A 1 190 ? 21.618 -1.388 -7.857 1.00 79.88 190 GLU A C 1
ATOM 1470 O O . GLU A 1 190 ? 22.582 -1.654 -8.574 1.00 79.88 190 GLU A O 1
ATOM 1475 N N . SER A 1 191 ? 21.484 -1.917 -6.637 1.00 79.62 191 SER A N 1
ATOM 1476 C CA . SER A 1 191 ? 22.503 -2.793 -6.044 1.00 79.62 191 SER A CA 1
ATOM 1477 C C . SER A 1 191 ? 22.515 -4.202 -6.648 1.00 79.62 191 SER A C 1
ATOM 1479 O O . SER A 1 191 ? 23.569 -4.679 -7.068 1.00 79.62 191 SER A O 1
ATOM 1481 N N . VAL A 1 192 ? 21.360 -4.871 -6.740 1.00 70.88 192 VAL A N 1
ATOM 1482 C CA . VAL A 1 192 ? 21.249 -6.276 -7.188 1.00 70.88 192 VAL A CA 1
ATOM 1483 C C . VAL A 1 192 ? 21.187 -6.399 -8.713 1.00 70.88 192 VAL A C 1
ATOM 1485 O O . VAL A 1 192 ? 21.701 -7.364 -9.286 1.00 70.88 192 VAL A O 1
ATOM 1488 N N . GLY A 1 193 ? 20.585 -5.419 -9.390 1.00 59.50 193 GLY A N 1
ATOM 1489 C CA . GLY A 1 193 ? 20.412 -5.414 -10.842 1.00 59.50 193 GLY A CA 1
ATOM 1490 C C . GLY A 1 193 ? 21.736 -5.433 -11.600 1.00 59.50 193 GLY A C 1
ATOM 1491 O O . GLY A 1 193 ? 21.793 -5.995 -12.688 1.00 59.50 193 GLY A O 1
ATOM 1492 N N . SER A 1 194 ? 22.824 -4.934 -11.012 1.00 58.91 194 SER A N 1
ATOM 1493 C CA . SER A 1 194 ? 24.167 -5.006 -11.604 1.00 58.91 194 SER A CA 1
ATOM 1494 C C . SER A 1 194 ? 24.715 -6.443 -11.742 1.00 58.91 194 SER A C 1
ATOM 1496 O O . SER A 1 194 ? 25.523 -6.716 -12.635 1.00 58.91 194 SER A O 1
ATOM 1498 N N . GLY A 1 195 ? 24.260 -7.375 -10.893 1.00 58.25 195 GLY A N 1
ATOM 1499 C CA . GLY A 1 195 ? 24.768 -8.750 -10.830 1.00 58.25 195 GLY A CA 1
ATOM 1500 C C . GLY A 1 195 ? 23.954 -9.768 -11.631 1.00 58.25 195 GLY A C 1
ATOM 1501 O O . GLY A 1 195 ? 24.531 -10.593 -12.334 1.00 58.25 195 GLY A O 1
ATOM 1502 N N . LEU A 1 196 ? 22.618 -9.710 -11.555 1.00 54.50 196 LEU A N 1
ATOM 1503 C CA . LEU A 1 196 ? 21.728 -10.715 -12.169 1.00 54.50 196 LEU A CA 1
ATOM 1504 C C . LEU A 1 196 ? 21.257 -10.363 -13.590 1.00 54.50 196 LEU A C 1
ATOM 1506 O O . LEU A 1 196 ? 20.680 -11.208 -14.266 1.00 54.50 196 LEU A O 1
ATOM 1510 N N . SER A 1 197 ? 21.495 -9.139 -14.067 1.00 56.62 197 SER A N 1
ATOM 1511 C CA . SER A 1 197 ? 20.979 -8.668 -15.363 1.00 56.62 197 SER A CA 1
ATOM 1512 C C . SER A 1 197 ? 21.780 -9.082 -16.598 1.00 56.62 197 SER A C 1
ATOM 1514 O O . SER A 1 197 ? 21.425 -8.704 -17.712 1.00 56.62 197 SER A O 1
ATOM 1516 N N . ARG A 1 198 ? 22.843 -9.871 -16.430 1.00 56.84 198 ARG A N 1
ATOM 1517 C CA . ARG A 1 198 ? 23.752 -10.265 -17.518 1.00 56.84 198 ARG A CA 1
ATOM 1518 C C . ARG A 1 198 ? 23.249 -11.455 -18.346 1.00 56.84 198 ARG A C 1
ATOM 1520 O O . ARG A 1 198 ? 24.035 -12.178 -18.939 1.00 56.84 198 ARG A O 1
ATOM 1527 N N . ILE A 1 199 ? 21.946 -11.735 -18.344 1.00 60.50 199 ILE A N 1
ATOM 1528 C CA . ILE A 1 199 ? 21.387 -12.874 -19.082 1.00 60.50 199 ILE A CA 1
ATOM 1529 C C . ILE A 1 199 ? 20.168 -12.414 -19.890 1.00 60.50 199 ILE A C 1
ATOM 1531 O O . ILE A 1 199 ? 19.212 -11.861 -19.350 1.00 60.50 199 ILE A O 1
ATOM 1535 N N . GLY A 1 200 ? 20.193 -12.673 -21.197 1.00 67.50 200 GLY A N 1
ATOM 1536 C CA . GLY A 1 200 ? 19.109 -12.413 -22.147 1.00 67.50 200 GLY A CA 1
ATOM 1537 C C . GLY A 1 200 ? 18.939 -10.950 -22.579 1.00 67.50 200 GLY A C 1
ATOM 1538 O O . GLY A 1 200 ? 19.887 -10.179 -22.661 1.00 67.50 200 GLY A O 1
ATOM 1539 N N . LEU A 1 201 ? 17.690 -10.574 -22.868 1.00 67.25 201 LEU A N 1
ATOM 1540 C CA . LEU A 1 201 ? 17.278 -9.229 -23.309 1.00 67.25 201 LEU A CA 1
ATOM 1541 C C . LEU A 1 201 ? 17.257 -8.181 -22.177 1.00 67.25 201 LEU A C 1
ATOM 1543 O O . LEU A 1 201 ? 16.913 -7.020 -22.402 1.00 67.25 201 LEU A O 1
ATOM 1547 N N . GLN A 1 202 ? 17.629 -8.573 -20.958 1.00 76.88 202 GLN A N 1
ATOM 1548 C CA . GLN A 1 202 ? 17.610 -7.711 -19.781 1.00 76.88 202 GLN A CA 1
ATOM 1549 C C . GLN A 1 202 ? 18.493 -6.448 -19.895 1.00 76.88 202 GLN A C 1
ATOM 1551 O O . GLN A 1 202 ? 18.061 -5.407 -19.393 1.00 76.88 202 GLN A O 1
ATOM 1556 N N . PRO A 1 203 ? 19.661 -6.455 -20.577 1.00 76.06 203 PRO A N 1
ATOM 1557 C CA . PRO A 1 203 ? 20.465 -5.248 -20.764 1.00 76.06 203 PRO A CA 1
ATOM 1558 C C . PRO A 1 203 ? 19.719 -4.140 -21.514 1.00 76.06 203 PRO A C 1
ATOM 1560 O O . PRO A 1 203 ? 19.752 -2.997 -21.074 1.00 76.06 203 PRO A O 1
ATOM 1563 N N . ALA A 1 204 ? 18.968 -4.469 -22.573 1.00 78.94 204 ALA A N 1
ATOM 1564 C CA . ALA A 1 204 ? 18.196 -3.489 -23.346 1.00 78.94 204 ALA A CA 1
ATOM 1565 C C . ALA A 1 204 ? 17.026 -2.889 -22.544 1.00 78.94 204 ALA A C 1
ATOM 1567 O O . ALA A 1 204 ? 16.652 -1.732 -22.733 1.00 78.94 204 ALA A O 1
ATOM 1568 N N . ILE A 1 205 ? 16.456 -3.651 -21.609 1.00 84.38 205 ILE A N 1
ATOM 1569 C CA . ILE A 1 205 ? 15.437 -3.119 -20.699 1.00 84.38 205 ILE A CA 1
ATOM 1570 C C . ILE A 1 205 ? 16.082 -2.218 -19.648 1.00 84.38 205 ILE A C 1
ATOM 1572 O O . ILE A 1 205 ? 15.593 -1.121 -19.393 1.00 84.38 205 ILE A O 1
ATOM 1576 N N . ASN A 1 206 ? 17.191 -2.652 -19.051 1.00 83.31 206 ASN A N 1
ATOM 1577 C CA . ASN A 1 206 ? 17.912 -1.856 -18.061 1.00 83.31 206 ASN A CA 1
ATOM 1578 C C . ASN A 1 206 ? 18.429 -0.542 -18.663 1.00 83.31 206 ASN A C 1
ATOM 1580 O O . ASN A 1 206 ? 18.342 0.493 -18.009 1.00 83.31 206 ASN A O 1
ATOM 1584 N N . ALA A 1 207 ? 18.871 -0.577 -19.920 1.00 82.44 207 ALA A N 1
ATOM 1585 C CA . ALA A 1 207 ? 19.183 0.578 -20.749 1.00 82.44 207 ALA A CA 1
ATOM 1586 C C . ALA A 1 207 ? 18.018 1.562 -20.841 1.00 82.44 207 ALA A C 1
ATOM 1588 O O . ALA A 1 207 ? 18.136 2.730 -20.469 1.00 82.44 207 ALA A O 1
ATOM 1589 N N . ALA A 1 208 ? 16.870 1.067 -21.313 1.00 86.75 208 ALA A N 1
ATOM 1590 C CA . ALA A 1 208 ? 15.664 1.860 -21.472 1.00 86.75 208 ALA A CA 1
ATOM 1591 C C . ALA A 1 208 ? 15.230 2.468 -20.130 1.00 86.75 208 ALA A C 1
ATOM 1593 O O . ALA A 1 208 ? 14.897 3.650 -20.054 1.00 86.75 208 ALA A O 1
ATOM 1594 N N . VAL A 1 209 ? 15.303 1.687 -19.052 1.00 87.56 209 VAL A N 1
ATOM 1595 C CA . VAL A 1 209 ? 15.019 2.138 -17.688 1.00 87.56 209 VAL A CA 1
ATOM 1596 C C . VAL A 1 209 ? 15.983 3.237 -17.241 1.00 87.56 209 VAL A C 1
ATOM 1598 O O . VAL A 1 209 ? 15.530 4.238 -16.687 1.00 87.56 209 VAL A O 1
ATOM 1601 N N . ALA A 1 210 ? 17.289 3.060 -17.449 1.00 85.62 210 ALA A N 1
ATOM 1602 C CA . ALA A 1 210 ? 18.306 4.026 -17.044 1.00 85.62 210 ALA A CA 1
ATOM 1603 C C . ALA A 1 210 ? 18.129 5.364 -17.779 1.00 85.62 210 ALA A C 1
ATOM 1605 O O . ALA A 1 210 ? 18.205 6.422 -17.158 1.00 85.62 210 ALA A O 1
ATOM 1606 N N . LEU A 1 211 ? 17.800 5.314 -19.075 1.00 86.88 211 LEU A N 1
ATOM 1607 C CA . LEU A 1 211 ? 17.563 6.490 -19.918 1.00 86.88 211 LEU A CA 1
ATOM 1608 C C . LEU A 1 211 ? 16.266 7.228 -19.566 1.00 86.88 211 LEU A C 1
ATOM 1610 O O . LEU A 1 211 ? 16.237 8.458 -19.538 1.00 86.88 211 LEU A O 1
ATOM 1614 N N . LEU A 1 212 ? 15.189 6.496 -19.271 1.00 88.19 212 LEU A N 1
ATOM 1615 C CA . LEU A 1 212 ? 13.922 7.089 -18.825 1.00 88.19 212 LEU A CA 1
ATOM 1616 C C . LEU A 1 212 ? 14.018 7.644 -17.390 1.00 88.19 212 LEU A C 1
ATOM 1618 O O . LEU A 1 212 ? 13.264 8.551 -17.010 1.00 88.19 212 LEU A O 1
ATOM 1622 N N . GLY A 1 213 ? 14.975 7.138 -16.610 1.00 87.00 213 GLY A N 1
ATOM 1623 C CA . GLY A 1 213 ? 15.399 7.686 -15.330 1.00 87.00 213 GLY A CA 1
ATOM 1624 C C . GLY A 1 213 ? 14.360 7.549 -14.207 1.00 87.00 213 GLY A C 1
ATOM 1625 O O . GLY A 1 213 ? 13.456 6.708 -14.261 1.00 87.00 213 GLY A O 1
ATOM 1626 N N . PRO A 1 214 ? 14.439 8.407 -13.169 1.00 87.06 214 PRO A N 1
ATOM 1627 C CA . PRO A 1 214 ? 13.578 8.330 -11.982 1.00 87.06 214 PRO A CA 1
ATOM 1628 C C . PRO A 1 214 ? 12.075 8.456 -12.273 1.00 87.06 214 PRO A C 1
ATOM 1630 O O . PRO A 1 214 ? 11.242 8.017 -11.479 1.00 87.06 214 PRO A O 1
ATOM 1633 N N . LYS A 1 215 ? 11.707 9.034 -13.424 1.00 86.12 215 LYS A N 1
ATOM 1634 C CA . LYS A 1 215 ? 10.311 9.254 -13.832 1.00 86.12 215 LYS A CA 1
ATOM 1635 C C . LYS A 1 215 ? 9.514 7.947 -13.896 1.00 86.12 215 LYS A C 1
ATOM 1637 O O . LYS A 1 215 ? 8.347 7.935 -13.513 1.00 86.12 215 LYS A O 1
ATOM 1642 N N . LEU A 1 216 ? 10.166 6.848 -14.285 1.00 89.12 216 LEU A N 1
ATOM 1643 C CA . LEU A 1 216 ? 9.573 5.508 -14.316 1.00 89.12 216 LEU A CA 1
ATOM 1644 C C . LEU A 1 216 ? 9.175 4.966 -12.940 1.00 89.12 216 LEU A C 1
ATOM 1646 O O . LEU A 1 216 ? 8.345 4.068 -12.864 1.00 89.12 216 LEU A O 1
ATOM 1650 N N . TYR A 1 217 ? 9.756 5.480 -11.857 1.00 88.75 217 TYR A N 1
ATOM 1651 C CA . TYR A 1 217 ? 9.412 5.070 -10.495 1.00 88.75 217 TYR A CA 1
ATOM 1652 C C . TYR A 1 217 ? 8.394 6.016 -9.867 1.00 88.75 217 TYR A C 1
ATOM 1654 O O . TYR A 1 217 ? 7.482 5.577 -9.166 1.00 88.75 217 TYR A O 1
ATOM 1662 N N . ILE A 1 218 ? 8.530 7.315 -10.143 1.00 89.38 218 ILE A N 1
ATOM 1663 C CA . ILE A 1 218 ? 7.687 8.348 -9.541 1.00 89.38 218 ILE A CA 1
ATOM 1664 C C . ILE A 1 218 ? 6.236 8.190 -10.001 1.00 89.38 218 ILE A C 1
ATOM 1666 O O . ILE A 1 218 ? 5.343 8.170 -9.158 1.00 89.38 218 ILE A O 1
ATOM 1670 N N . THR A 1 219 ? 5.971 8.038 -11.304 1.00 90.25 219 THR A N 1
ATOM 1671 C CA . THR A 1 219 ? 4.583 7.991 -11.796 1.00 90.25 219 THR A CA 1
ATOM 1672 C C . THR A 1 219 ? 3.805 6.776 -11.277 1.00 90.25 219 THR A C 1
ATOM 1674 O O . THR A 1 219 ? 2.742 6.985 -10.685 1.00 90.25 219 THR A O 1
ATOM 1677 N N . PRO A 1 220 ? 4.299 5.526 -11.406 1.00 91.75 220 PRO A N 1
ATOM 1678 C CA . PRO A 1 220 ? 3.609 4.368 -10.837 1.00 91.75 220 PRO A CA 1
ATOM 1679 C C . PRO A 1 220 ? 3.519 4.466 -9.314 1.00 91.75 220 PRO A C 1
ATOM 1681 O O . PRO A 1 220 ? 2.478 4.166 -8.736 1.00 91.75 220 PRO A O 1
ATOM 1684 N N . GLY A 1 221 ? 4.577 4.964 -8.667 1.00 92.25 221 GLY A N 1
ATOM 1685 C CA . GLY A 1 221 ? 4.613 5.186 -7.228 1.00 92.25 221 GLY A CA 1
ATOM 1686 C C . GLY A 1 221 ? 3.511 6.121 -6.729 1.00 92.25 221 GLY A C 1
ATOM 1687 O O . GLY A 1 221 ? 2.861 5.822 -5.729 1.00 92.25 221 GLY A O 1
ATOM 1688 N N . LEU A 1 222 ? 3.241 7.216 -7.446 1.00 93.44 222 LEU A N 1
ATOM 1689 C CA . LEU A 1 222 ? 2.154 8.145 -7.126 1.00 93.44 222 LEU A CA 1
ATOM 1690 C C . LEU A 1 222 ? 0.775 7.502 -7.305 1.00 93.44 222 LEU A C 1
ATOM 1692 O O . LEU A 1 222 ? -0.093 7.689 -6.454 1.00 93.44 222 LEU A O 1
ATOM 1696 N N . VAL A 1 223 ? 0.573 6.719 -8.369 1.00 95.06 223 VAL A N 1
ATOM 1697 C CA . VAL A 1 223 ? -0.694 6.002 -8.610 1.00 95.06 223 VAL A CA 1
ATOM 1698 C C . VAL A 1 223 ? -0.942 4.950 -7.526 1.00 95.06 223 VAL A C 1
ATOM 1700 O O . VAL A 1 223 ? -2.053 4.851 -6.999 1.00 95.06 223 VAL A O 1
ATOM 1703 N N . LEU A 1 224 ? 0.097 4.209 -7.139 1.00 95.50 224 LEU A N 1
ATOM 1704 C CA . LEU A 1 224 ? 0.054 3.230 -6.053 1.00 95.50 224 LEU A CA 1
ATOM 1705 C C . LEU A 1 224 ? -0.234 3.899 -4.706 1.00 95.50 224 LEU A C 1
ATOM 1707 O O . LEU A 1 224 ? -1.130 3.455 -3.987 1.00 95.50 224 LEU A O 1
ATOM 1711 N N . ALA A 1 225 ? 0.461 4.997 -4.393 1.00 95.94 225 ALA A N 1
ATOM 1712 C CA . ALA A 1 225 ? 0.235 5.772 -3.176 1.00 95.94 225 ALA A CA 1
ATOM 1713 C C . ALA A 1 225 ? -1.202 6.300 -3.117 1.00 95.94 225 ALA A C 1
ATOM 1715 O O . ALA A 1 225 ? -1.893 6.090 -2.121 1.00 95.94 225 ALA A O 1
ATOM 1716 N N . ALA A 1 226 ? -1.681 6.919 -4.199 1.00 97.19 226 ALA A N 1
ATOM 1717 C CA . ALA A 1 226 ? -3.040 7.438 -4.289 1.00 97.19 226 ALA A CA 1
ATOM 1718 C C . ALA A 1 226 ? -4.085 6.327 -4.115 1.00 97.19 226 ALA A C 1
ATOM 1720 O O . ALA A 1 226 ? -5.031 6.493 -3.346 1.00 97.19 226 ALA A O 1
ATOM 1721 N N . SER A 1 227 ? -3.888 5.172 -4.757 1.00 97.81 227 SER A N 1
ATOM 1722 C CA . SER A 1 227 ? -4.786 4.014 -4.645 1.00 97.81 227 SER A CA 1
ATOM 1723 C C . SER A 1 227 ? -4.825 3.452 -3.222 1.00 97.81 227 SER A C 1
ATOM 1725 O O . SER A 1 227 ? -5.899 3.175 -2.682 1.00 97.81 227 SER A O 1
ATOM 1727 N N . LEU A 1 228 ? -3.664 3.329 -2.575 1.00 97.69 228 LEU A N 1
ATOM 1728 C CA . LEU A 1 228 ? -3.560 2.826 -1.207 1.00 97.69 228 LEU A CA 1
ATOM 1729 C C . LEU A 1 228 ? -4.201 3.802 -0.210 1.00 97.69 228 LEU A C 1
ATOM 1731 O O . LEU A 1 228 ? -4.957 3.390 0.672 1.00 97.69 228 LEU A O 1
ATOM 1735 N N . MET A 1 229 ? -3.950 5.102 -0.380 1.00 97.69 229 MET A N 1
ATOM 1736 C CA . MET A 1 229 ? -4.555 6.171 0.417 1.00 97.69 229 MET A CA 1
ATOM 1737 C C . MET A 1 229 ? -6.075 6.223 0.239 1.00 97.69 229 MET A C 1
ATOM 1739 O O . MET A 1 229 ? -6.795 6.367 1.228 1.00 97.69 229 MET A O 1
ATOM 1743 N N . LEU A 1 230 ? -6.569 6.057 -0.992 1.00 98.06 230 LEU A N 1
ATOM 1744 C CA . LEU A 1 230 ? -7.998 5.985 -1.293 1.00 98.06 230 LEU A CA 1
ATOM 1745 C C . LEU A 1 230 ? -8.648 4.816 -0.545 1.00 98.06 230 LEU A C 1
ATOM 1747 O O . LEU A 1 230 ? -9.641 5.005 0.157 1.00 98.06 230 LEU A O 1
ATOM 1751 N N . GLY A 1 231 ? -8.045 3.626 -0.613 1.00 97.94 231 GLY A N 1
ATOM 1752 C CA . GLY A 1 231 ? -8.496 2.471 0.160 1.00 97.94 231 GLY A CA 1
ATOM 1753 C C . GLY A 1 231 ? -8.504 2.738 1.666 1.00 97.94 231 GLY A C 1
ATOM 1754 O O . GLY A 1 231 ? -9.512 2.506 2.336 1.00 97.94 231 GLY A O 1
ATOM 1755 N N . ALA A 1 232 ? -7.417 3.297 2.203 1.00 97.75 232 ALA A N 1
ATOM 1756 C CA . ALA A 1 232 ? -7.294 3.602 3.628 1.00 97.75 232 ALA A CA 1
ATOM 1757 C C . ALA A 1 232 ? -8.334 4.623 4.110 1.00 97.75 232 ALA A C 1
ATOM 1759 O O . ALA A 1 232 ? -8.853 4.498 5.224 1.00 97.75 232 ALA A O 1
ATOM 1760 N N . TRP A 1 233 ? -8.699 5.586 3.260 1.00 97.75 233 TRP A N 1
ATOM 1761 C CA . TRP A 1 233 ? -9.777 6.532 3.533 1.00 97.75 233 TRP A CA 1
ATOM 1762 C C . TRP A 1 233 ? -11.122 5.813 3.701 1.00 97.75 233 TRP A C 1
ATOM 1764 O O . TRP A 1 233 ? -11.860 6.085 4.654 1.00 97.75 233 TRP A O 1
ATOM 1774 N N . PHE A 1 234 ? -11.443 4.873 2.808 1.00 98.00 234 PHE A N 1
ATOM 1775 C CA . PHE A 1 234 ? -12.699 4.118 2.851 1.00 98.00 234 PHE A CA 1
ATOM 1776 C C . PHE A 1 234 ? -12.715 2.979 3.878 1.00 98.00 234 PHE A C 1
ATOM 1778 O O . PHE A 1 234 ? -13.801 2.530 4.254 1.00 98.00 234 PHE A O 1
ATOM 1785 N N . GLY A 1 235 ? -11.557 2.576 4.408 1.00 96.88 235 GLY A N 1
ATOM 1786 C CA . GLY A 1 235 ? -11.422 1.502 5.396 1.00 96.88 235 GLY A CA 1
ATOM 1787 C C . GLY A 1 235 ? -12.373 1.633 6.587 1.00 96.88 235 GLY A C 1
ATOM 1788 O O . GLY A 1 235 ? -13.182 0.740 6.844 1.00 96.88 235 GLY A O 1
ATOM 1789 N N . LYS A 1 236 ? -12.353 2.773 7.291 1.00 96.31 236 LYS A N 1
ATOM 1790 C CA . LYS A 1 236 ? -13.222 2.971 8.467 1.00 96.31 236 LYS A CA 1
ATOM 1791 C C . LYS A 1 236 ? -14.720 3.000 8.127 1.00 96.31 236 LYS A C 1
ATOM 1793 O O . LYS A 1 236 ? -15.476 2.311 8.814 1.00 96.31 236 LYS A O 1
ATOM 1798 N N . PRO A 1 237 ? -15.195 3.759 7.114 1.00 97.62 237 PRO A N 1
ATOM 1799 C CA . PRO A 1 237 ? -16.590 3.685 6.676 1.00 97.62 237 PRO A CA 1
ATOM 1800 C C . PRO A 1 237 ? -17.057 2.260 6.356 1.00 97.62 237 PRO A C 1
ATOM 1802 O O . PRO A 1 237 ? -18.145 1.869 6.784 1.00 97.62 237 PRO A O 1
ATOM 1805 N N . VAL A 1 238 ? -16.229 1.483 5.650 1.00 97.62 238 VAL A N 1
ATOM 1806 C CA . VAL A 1 238 ? -16.520 0.084 5.311 1.00 97.62 238 VAL A CA 1
ATOM 1807 C C . VAL A 1 238 ? -16.607 -0.767 6.579 1.00 97.62 238 VAL A C 1
ATOM 1809 O O . VAL A 1 238 ? -17.613 -1.448 6.772 1.00 97.62 238 VAL A O 1
ATOM 1812 N N . ALA A 1 239 ? -15.640 -0.657 7.498 1.00 97.38 239 ALA A N 1
ATOM 1813 C CA . ALA A 1 239 ? -15.676 -1.374 8.774 1.00 97.38 239 ALA A CA 1
ATOM 1814 C C . ALA A 1 239 ? -16.927 -1.053 9.598 1.00 97.38 239 ALA A C 1
ATOM 1816 O O . ALA A 1 239 ? -17.563 -1.967 10.112 1.00 97.38 239 ALA A O 1
ATOM 1817 N N . ARG A 1 240 ? -17.337 0.218 9.690 1.00 97.56 240 ARG A N 1
ATOM 1818 C CA . ARG A 1 240 ? -18.570 0.589 10.407 1.00 97.56 240 ARG A CA 1
ATOM 1819 C C . ARG A 1 240 ? -19.800 -0.073 9.803 1.00 97.56 240 ARG A C 1
ATOM 1821 O O . ARG A 1 240 ? -20.622 -0.598 10.547 1.00 97.56 240 ARG A O 1
ATOM 1828 N N . ARG A 1 241 ? -19.930 -0.057 8.471 1.00 97.62 241 ARG A N 1
ATOM 1829 C CA . ARG A 1 241 ? -21.054 -0.704 7.776 1.00 97.62 241 ARG A CA 1
ATOM 1830 C C . ARG A 1 241 ? -21.057 -2.212 8.009 1.00 97.62 241 ARG A C 1
ATOM 1832 O O . ARG A 1 241 ? -22.106 -2.760 8.325 1.00 97.62 241 ARG A O 1
ATOM 1839 N N . LEU A 1 242 ? -19.893 -2.857 7.935 1.00 97.25 242 LEU A N 1
ATOM 1840 C CA . LEU A 1 242 ? -19.756 -4.286 8.219 1.00 97.25 242 LEU A CA 1
ATOM 1841 C C . LEU A 1 242 ? -20.113 -4.620 9.671 1.00 97.25 242 LEU A C 1
ATOM 1843 O O . LEU A 1 242 ? -20.866 -5.556 9.901 1.00 97.25 242 LEU A O 1
ATOM 1847 N N . VAL A 1 243 ? -19.657 -3.832 10.649 1.00 96.44 243 VAL A N 1
ATOM 1848 C CA . VAL A 1 243 ? -20.021 -4.017 12.066 1.00 96.44 243 VAL A CA 1
ATOM 1849 C C . VAL A 1 243 ? -21.524 -3.839 12.281 1.00 96.44 243 VAL A C 1
ATOM 1851 O O . VAL A 1 243 ? -22.131 -4.597 13.032 1.00 96.44 243 VAL A O 1
ATOM 1854 N N . LEU A 1 244 ? -22.149 -2.867 11.615 1.00 96.00 244 LEU A N 1
ATOM 1855 C CA . LEU A 1 244 ? -23.597 -2.670 11.693 1.00 96.00 244 LEU A CA 1
ATOM 1856 C C . LEU A 1 244 ? -24.393 -3.832 11.088 1.00 96.00 244 LEU A C 1
ATOM 1858 O O . LEU A 1 244 ? -25.451 -4.160 11.621 1.00 96.00 244 LEU A O 1
ATOM 1862 N N . LEU A 1 245 ? -23.887 -4.438 10.012 1.00 97.12 245 LEU A N 1
ATOM 1863 C CA . LEU A 1 245 ? -24.547 -5.526 9.292 1.00 97.12 245 LEU A CA 1
ATOM 1864 C C . LEU A 1 245 ? -24.331 -6.894 9.958 1.00 97.12 245 LEU A C 1
ATOM 1866 O O . LEU A 1 245 ? -25.260 -7.691 10.020 1.00 97.12 245 LEU A O 1
ATOM 1870 N N . LEU A 1 246 ? -23.124 -7.160 10.462 1.00 97.44 246 LEU A N 1
ATOM 1871 C CA . LEU A 1 246 ? -22.713 -8.482 10.949 1.00 97.44 246 LEU A CA 1
ATOM 1872 C C . LEU A 1 246 ? -22.837 -8.649 12.467 1.00 97.44 246 LEU A C 1
ATOM 1874 O O . LEU A 1 246 ? -22.971 -9.774 12.941 1.00 97.44 246 LEU A O 1
ATOM 1878 N N . ILE A 1 247 ? -22.753 -7.564 13.246 1.00 95.31 247 ILE A N 1
ATOM 1879 C CA . ILE A 1 247 ? -22.666 -7.641 14.711 1.00 95.31 247 ILE A CA 1
ATOM 1880 C C . ILE A 1 247 ? -23.963 -7.112 15.340 1.00 95.31 247 ILE A C 1
ATOM 1882 O O . ILE A 1 247 ? -24.362 -5.971 15.060 1.00 95.31 247 ILE A O 1
ATOM 1886 N N . PRO A 1 248 ? -24.624 -7.890 16.223 1.00 93.31 248 PRO A N 1
ATOM 1887 C CA . PRO A 1 248 ? -25.844 -7.451 16.892 1.00 93.31 248 PRO A CA 1
ATOM 1888 C C . PRO A 1 248 ? -25.566 -6.243 17.802 1.00 93.31 248 PRO A C 1
ATOM 1890 O O . PRO A 1 248 ? -24.469 -6.144 18.359 1.00 93.31 248 PRO A O 1
ATOM 1893 N N . PRO A 1 249 ? -26.537 -5.330 18.009 1.00 92.19 249 PRO A N 1
ATOM 1894 C CA . PRO A 1 249 ? -26.323 -4.075 18.737 1.00 92.19 249 PRO A CA 1
ATOM 1895 C C . PRO A 1 249 ? -25.650 -4.219 20.108 1.00 92.19 249 PRO A C 1
ATOM 1897 O O . PRO A 1 249 ? -24.761 -3.433 20.4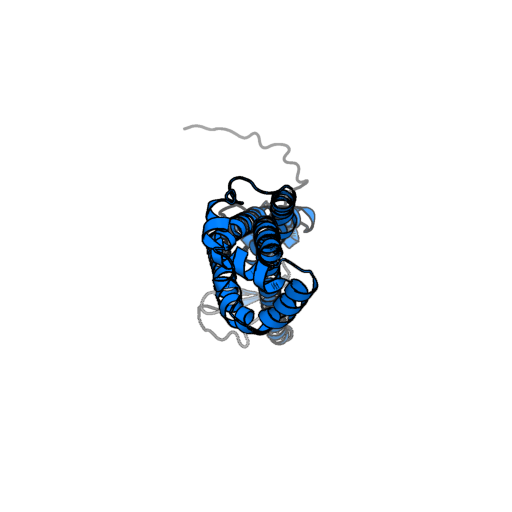30 1.00 92.19 249 PRO A O 1
ATOM 1900 N N . ALA A 1 250 ? -26.006 -5.255 20.875 1.00 87.12 250 ALA A N 1
ATOM 1901 C CA . ALA A 1 250 ? -25.455 -5.512 22.208 1.00 87.12 250 ALA A CA 1
ATOM 1902 C C . ALA A 1 250 ? -23.944 -5.828 22.209 1.00 87.12 250 ALA A C 1
ATOM 1904 O O . ALA A 1 250 ? -23.253 -5.529 23.178 1.00 87.12 250 ALA A O 1
ATOM 1905 N N . ALA A 1 251 ? -23.407 -6.383 21.118 1.00 91.88 251 ALA A N 1
ATOM 1906 C CA . ALA A 1 251 ? -22.000 -6.779 21.013 1.00 91.88 251 ALA A CA 1
ATOM 1907 C C . ALA A 1 251 ? -21.096 -5.691 20.400 1.00 91.88 251 ALA A C 1
ATOM 1909 O O . ALA A 1 251 ? -19.900 -5.909 20.221 1.00 91.88 251 ALA A O 1
ATOM 1910 N N . ARG A 1 252 ? -21.635 -4.508 20.070 1.00 93.62 252 ARG A N 1
ATOM 1911 C CA . ARG A 1 252 ? -20.879 -3.442 19.383 1.00 93.62 252 ARG A CA 1
ATOM 1912 C C . ARG A 1 252 ? -20.047 -2.566 20.322 1.00 93.62 252 ARG A C 1
ATOM 1914 O O . ARG A 1 252 ? -19.168 -1.857 19.841 1.00 93.62 252 ARG A O 1
ATOM 1921 N N . ALA A 1 253 ? -20.299 -2.597 21.634 1.00 91.81 253 ALA A N 1
ATOM 1922 C CA . ALA A 1 253 ? -19.635 -1.715 22.604 1.00 91.81 253 ALA A CA 1
ATOM 1923 C C . ALA A 1 253 ? -18.088 -1.758 22.548 1.00 91.81 253 ALA A C 1
ATOM 1925 O O . ALA A 1 253 ? -17.474 -0.686 22.540 1.00 91.81 253 ALA A O 1
ATOM 1926 N N . PRO A 1 254 ? -17.433 -2.931 22.401 1.00 92.19 254 PRO A N 1
ATOM 1927 C CA . PRO A 1 254 ? -15.976 -3.008 22.259 1.00 92.19 254 PRO A CA 1
ATOM 1928 C C . PRO A 1 254 ? -15.439 -2.350 20.979 1.00 92.19 254 PRO A C 1
ATOM 1930 O O . PRO A 1 254 ? -14.269 -1.989 20.912 1.00 92.19 254 PRO A O 1
ATOM 1933 N N . LEU A 1 255 ? -16.286 -2.177 19.960 1.00 94.62 255 LEU A N 1
ATOM 1934 C CA . LEU A 1 255 ? -15.933 -1.599 18.659 1.00 94.62 255 LEU A CA 1
ATOM 1935 C C . LEU A 1 255 ? -16.297 -0.111 18.555 1.00 94.62 255 LEU A C 1
ATOM 1937 O O . LEU A 1 255 ? -16.144 0.492 17.494 1.00 94.62 255 LEU A O 1
ATOM 1941 N N . SER A 1 256 ? -16.748 0.502 19.651 1.00 93.81 256 SER A N 1
ATOM 1942 C CA . SER A 1 256 ? -17.137 1.917 19.715 1.00 93.81 256 SER A CA 1
ATOM 1943 C C . SER A 1 256 ? -16.010 2.880 19.315 1.00 93.81 256 SER A C 1
ATOM 1945 O O . SER A 1 256 ? -16.279 3.955 18.773 1.00 93.81 256 SER A O 1
ATOM 1947 N N . PHE A 1 257 ? -14.744 2.465 19.461 1.00 94.00 257 PHE A N 1
ATOM 1948 C CA . PHE A 1 257 ? -13.580 3.230 19.001 1.00 94.00 257 PHE A CA 1
ATOM 1949 C C . PHE A 1 257 ? -13.657 3.593 17.509 1.00 94.00 257 PHE A C 1
ATOM 1951 O O . PHE A 1 257 ? -13.188 4.662 17.119 1.00 94.00 257 PHE A O 1
ATOM 1958 N N . LEU A 1 258 ? -14.297 2.760 16.675 1.00 94.75 258 LEU A N 1
ATOM 1959 C CA . LEU A 1 258 ? -14.472 3.043 15.249 1.00 94.75 258 LEU A CA 1
ATOM 1960 C C . LEU A 1 258 ? -15.279 4.320 14.999 1.00 94.75 258 LEU A C 1
ATOM 1962 O O . LEU A 1 258 ? -15.136 4.905 13.928 1.00 94.75 258 LEU A O 1
ATOM 1966 N N . TRP A 1 259 ? -16.116 4.759 15.940 1.00 96.25 259 TRP A N 1
ATOM 1967 C CA . TRP A 1 259 ? -16.890 6.001 15.859 1.00 96.25 259 TRP A CA 1
ATOM 1968 C C . TRP A 1 259 ? -16.197 7.144 16.600 1.00 96.25 259 TRP A C 1
ATOM 1970 O O . TRP A 1 259 ? -16.002 8.210 16.013 1.00 96.25 259 TRP A O 1
ATOM 1980 N N . TYR A 1 260 ? -15.742 6.898 17.832 1.00 95.56 260 TYR A N 1
ATOM 1981 C CA . TYR A 1 260 ? -15.175 7.943 18.691 1.00 95.56 260 TYR A CA 1
ATOM 1982 C C . TYR A 1 260 ? -13.908 8.588 18.135 1.00 95.56 260 TYR A C 1
ATOM 1984 O O . TYR A 1 260 ? -13.722 9.790 18.297 1.00 95.56 260 TYR A O 1
ATOM 1992 N N . VAL A 1 261 ? -13.065 7.833 17.427 1.00 94.94 261 VAL A N 1
ATOM 1993 C CA . VAL A 1 261 ? -11.841 8.381 16.812 1.00 94.94 261 VAL A CA 1
ATOM 1994 C C . VAL A 1 261 ? -12.150 9.463 15.771 1.00 94.94 261 VAL A C 1
ATOM 1996 O O . VAL A 1 261 ? -11.329 10.347 15.544 1.00 94.94 261 VAL A O 1
ATOM 1999 N N . ASP A 1 262 ? -13.332 9.416 15.154 1.00 94.81 262 ASP A N 1
ATOM 2000 C CA . ASP A 1 262 ? -13.778 10.417 14.183 1.00 94.81 262 ASP A CA 1
ATOM 2001 C C . ASP A 1 262 ? -14.797 11.406 14.799 1.00 94.81 262 ASP A C 1
ATOM 2003 O O . ASP A 1 262 ? -15.463 12.129 14.063 1.00 94.81 262 ASP A O 1
ATOM 2007 N N . GLY A 1 263 ? -14.956 11.426 16.130 1.00 95.81 263 GLY A N 1
ATOM 2008 C CA . GLY A 1 263 ? -15.907 12.302 16.827 1.00 95.81 263 GLY A CA 1
ATOM 2009 C C . GLY A 1 263 ? -17.380 11.972 16.563 1.00 95.81 263 GLY A C 1
ATOM 2010 O O . GLY A 1 263 ? -18.251 12.803 16.806 1.00 95.81 263 GLY A O 1
ATOM 2011 N N . LEU A 1 264 ? -17.675 10.778 16.046 1.00 95.75 264 LEU A N 1
ATOM 2012 C CA . LEU A 1 264 ? -19.040 10.358 15.743 1.00 95.75 264 LEU A CA 1
ATOM 2013 C C . LEU A 1 264 ? -19.661 9.648 16.953 1.00 95.75 264 LEU A C 1
ATOM 2015 O O . LEU A 1 264 ? -18.970 8.872 17.622 1.00 95.75 264 LEU A O 1
ATOM 2019 N N . PRO A 1 265 ? -20.962 9.847 17.224 1.00 94.88 265 PRO A N 1
ATOM 2020 C CA . PRO A 1 265 ? -21.657 9.065 18.231 1.00 94.88 265 PRO A CA 1
ATOM 2021 C C . PRO A 1 265 ? -21.795 7.613 17.765 1.00 94.88 265 PRO A C 1
ATOM 2023 O O . PRO A 1 265 ? -22.014 7.328 16.583 1.00 94.88 265 PRO A O 1
ATOM 2026 N N . MET A 1 266 ? -21.683 6.680 18.708 1.00 94.69 266 MET A N 1
ATOM 2027 C CA . MET A 1 266 ? -22.009 5.284 18.450 1.00 94.69 266 MET A CA 1
ATOM 2028 C C . MET A 1 266 ? -23.521 5.175 18.181 1.00 94.69 266 MET A C 1
ATOM 2030 O O . MET A 1 266 ? -24.304 5.732 18.952 1.00 94.69 266 MET A O 1
ATOM 2034 N N . PRO A 1 267 ? -23.959 4.480 17.114 1.00 92.38 267 PRO A N 1
ATOM 2035 C CA . PRO A 1 267 ? -25.377 4.293 16.845 1.00 92.38 267 PRO A CA 1
ATOM 2036 C C . PRO A 1 267 ? -26.003 3.573 18.034 1.00 92.38 267 PRO A C 1
ATOM 2038 O O . PRO A 1 267 ? -25.585 2.460 18.370 1.00 92.38 267 PRO A O 1
ATOM 2041 N N . ALA A 1 268 ? -26.964 4.239 18.681 1.00 85.56 268 ALA A N 1
ATOM 2042 C CA . ALA A 1 268 ? -27.685 3.680 19.811 1.00 85.56 268 ALA A CA 1
ATOM 2043 C C . ALA A 1 268 ? -28.214 2.302 19.409 1.00 85.56 268 ALA A C 1
ATOM 2045 O O . ALA A 1 268 ? -28.691 2.123 18.282 1.00 85.56 268 ALA A O 1
ATOM 2046 N N . ALA A 1 269 ? -28.087 1.321 20.306 1.00 75.94 269 ALA A N 1
ATOM 2047 C CA . ALA A 1 269 ? -28.793 0.064 20.145 1.00 75.94 269 ALA A CA 1
ATOM 2048 C C . ALA A 1 269 ? -30.260 0.442 20.014 1.00 75.94 269 ALA A C 1
ATOM 2050 O O . ALA A 1 269 ? -30.847 0.927 20.978 1.00 75.94 269 ALA A O 1
ATOM 2051 N N . GLY A 1 270 ? -30.780 0.382 18.785 1.00 64.44 270 GLY A N 1
ATOM 2052 C CA . GLY A 1 270 ? -32.112 0.868 18.511 1.00 64.44 270 GLY A CA 1
ATOM 2053 C C . GLY A 1 270 ? -33.036 0.230 19.530 1.00 64.44 270 GLY A C 1
ATOM 2054 O O . GLY A 1 270 ? -33.074 -0.996 19.644 1.00 64.44 270 GLY A O 1
ATOM 2055 N N . LEU A 1 271 ? -33.764 1.071 20.257 1.00 54.03 271 LEU A N 1
ATOM 2056 C CA . LEU A 1 271 ? -35.060 0.730 20.818 1.00 54.03 271 LEU A CA 1
ATOM 2057 C C . LEU A 1 271 ? -35.978 0.414 19.625 1.00 54.03 271 LEU A C 1
ATOM 2059 O O . LEU A 1 271 ? -36.907 1.150 19.310 1.00 54.03 271 LEU A O 1
ATOM 2063 N N . VAL A 1 272 ? -35.652 -0.642 18.880 1.00 53.16 272 VAL A N 1
ATOM 2064 C CA . VAL A 1 272 ? -36.483 -1.226 17.841 1.00 53.16 272 VAL A CA 1
ATOM 2065 C C . VAL A 1 272 ? -37.608 -1.896 18.619 1.00 53.16 272 VAL A C 1
ATOM 2067 O O . VAL A 1 272 ? -37.509 -3.064 18.974 1.00 53.16 272 VAL A O 1
ATOM 2070 N N . GLY A 1 273 ? -38.625 -1.117 18.994 1.00 50.72 273 GLY A N 1
ATOM 2071 C CA . GLY A 1 273 ? -39.897 -1.668 19.455 1.00 50.72 273 GLY A CA 1
ATOM 2072 C C . GLY A 1 273 ? -40.498 -1.163 20.767 1.00 50.72 273 GLY A C 1
ATOM 2073 O O . GLY A 1 273 ? -41.581 -1.635 21.092 1.00 50.72 273 GLY A O 1
ATOM 2074 N N . SER A 1 274 ? -39.927 -0.208 21.509 1.00 52.50 274 SER A N 1
ATOM 2075 C CA . SER A 1 274 ? -40.730 0.467 22.549 1.00 52.50 274 SER A CA 1
ATOM 2076 C C . SER A 1 274 ? -41.459 1.643 21.904 1.00 52.50 274 SER A C 1
ATOM 2078 O O . SER A 1 274 ? -40.936 2.755 21.860 1.00 52.50 274 SER A O 1
ATOM 2080 N N . GLY A 1 275 ? -42.620 1.368 21.308 1.00 52.28 275 GLY A N 1
ATOM 2081 C CA . GLY A 1 275 ? -43.449 2.364 20.641 1.00 52.28 275 GLY A CA 1
ATOM 2082 C C . GLY A 1 275 ? -43.645 3.609 21.503 1.00 52.28 275 GLY A C 1
ATOM 2083 O O . GLY A 1 275 ? -44.342 3.576 22.512 1.00 52.28 275 GLY A O 1
ATOM 2084 N N . SER A 1 276 ? -43.052 4.725 21.082 1.00 50.88 276 SER A N 1
ATOM 2085 C CA . SER A 1 276 ? -43.394 6.049 21.586 1.00 50.88 276 SER A CA 1
ATOM 2086 C C . SER A 1 276 ? -44.691 6.501 20.915 1.00 50.88 276 SER A C 1
ATOM 2088 O O . SER A 1 276 ? -44.696 7.355 20.028 1.00 50.88 276 SER A O 1
ATOM 2090 N N . ALA A 1 277 ? -45.802 5.891 21.321 1.00 56.88 277 ALA A N 1
ATOM 2091 C CA . ALA A 1 277 ? -47.092 6.548 21.240 1.00 56.88 277 ALA A CA 1
ATOM 2092 C C . ALA A 1 277 ? -47.127 7.596 22.365 1.00 56.88 277 ALA A C 1
ATOM 2094 O O . ALA A 1 277 ? -47.170 7.244 23.538 1.00 56.88 277 ALA A O 1
ATOM 2095 N N . GLY A 1 278 ? -47.078 8.879 22.005 1.00 57.34 278 GLY A N 1
ATOM 2096 C CA . GLY A 1 278 ? -47.450 9.973 22.904 1.00 57.34 278 GLY A CA 1
ATOM 2097 C C . GLY A 1 278 ? -46.308 10.619 23.688 1.00 57.34 278 GLY A C 1
ATOM 2098 O O . GLY A 1 278 ? -46.110 10.341 24.863 1.00 57.34 278 GLY A O 1
ATOM 2099 N N . ALA A 1 279 ? -45.629 11.584 23.069 1.00 52.75 279 ALA A N 1
ATOM 2100 C CA . ALA A 1 279 ? -45.015 12.688 23.810 1.00 52.75 279 ALA A CA 1
ATOM 2101 C C . ALA A 1 279 ? -45.041 13.979 22.979 1.00 52.75 279 ALA A C 1
ATOM 2103 O O . ALA A 1 279 ? -44.038 14.653 22.771 1.00 52.75 279 ALA A O 1
ATOM 2104 N N . THR A 1 280 ? -46.234 14.332 22.504 1.00 61.72 280 THR A N 1
ATOM 2105 C CA . THR A 1 280 ? -46.625 15.726 22.298 1.00 61.72 280 THR A CA 1
ATOM 2106 C C . THR A 1 280 ? -46.716 16.363 23.686 1.00 61.72 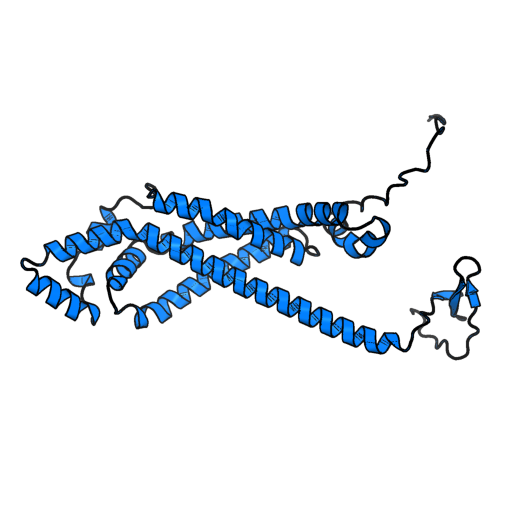280 THR A C 1
ATOM 2108 O O . THR A 1 280 ? -47.709 16.194 24.384 1.00 61.72 280 THR A O 1
ATOM 2111 N N . SER A 1 281 ? -45.670 17.055 24.134 1.00 55.66 281 SER A N 1
ATOM 2112 C CA . SER A 1 281 ? -45.752 17.881 25.340 1.00 55.66 281 SER A CA 1
ATOM 2113 C C . SER A 1 281 ? -44.887 19.127 25.206 1.00 55.66 281 SER A C 1
ATOM 2115 O O . SER A 1 281 ? -43.695 19.118 25.491 1.00 55.66 281 SER A O 1
ATOM 2117 N N . ALA A 1 282 ? -45.583 20.197 24.830 1.00 54.97 282 ALA A N 1
ATOM 2118 C CA . ALA A 1 282 ? -45.415 21.547 25.345 1.00 54.97 282 ALA A CA 1
ATOM 2119 C C . ALA A 1 282 ? -44.058 22.232 25.119 1.00 54.97 282 ALA A C 1
ATOM 2121 O O . ALA A 1 282 ? -43.199 22.297 25.995 1.00 54.97 282 ALA A O 1
ATOM 2122 N N . ALA A 1 283 ? -43.980 22.929 23.984 1.00 53.00 283 ALA A N 1
ATOM 2123 C CA . ALA A 1 283 ? -43.330 24.228 23.942 1.00 53.00 283 ALA A CA 1
ATOM 2124 C C . ALA A 1 283 ? -44.024 25.156 24.959 1.00 53.00 283 ALA A C 1
ATOM 2126 O O . ALA A 1 283 ? -45.167 25.572 24.758 1.00 53.00 283 ALA A O 1
ATOM 2127 N N . ARG A 1 284 ? -43.343 25.446 26.070 1.00 58.62 284 ARG A N 1
ATOM 2128 C CA . ARG A 1 284 ? -43.705 26.507 27.011 1.00 58.62 284 ARG A CA 1
ATOM 2129 C C . ARG A 1 284 ? -42.541 27.493 27.084 1.00 58.62 284 ARG A C 1
ATOM 2131 O O . ARG A 1 284 ? -41.503 27.179 27.648 1.00 58.62 284 ARG A O 1
ATOM 2138 N N . SER A 1 285 ? -42.763 28.639 26.443 1.00 62.19 285 SER A N 1
ATOM 2139 C CA . SER A 1 285 ? -42.352 29.994 26.840 1.00 62.19 285 SER A CA 1
ATOM 2140 C C . SER A 1 285 ? -40.971 30.208 27.476 1.00 62.19 285 SER A C 1
ATOM 2142 O O . SER A 1 285 ? -40.789 29.936 28.663 1.00 62.19 285 SER A O 1
ATOM 2144 N N . SER A 1 286 ? -40.114 30.918 26.742 1.00 60.97 286 SER A N 1
ATOM 2145 C CA . SER A 1 286 ? -39.608 32.238 27.160 1.00 60.97 286 SER A CA 1
ATOM 2146 C C . SER A 1 286 ? -39.117 33.002 25.939 1.00 60.97 286 SER A C 1
ATOM 2148 O O . SER A 1 286 ? -38.195 32.466 25.286 1.00 60.97 286 SER A O 1
#

Sequence (286 aa):
MSCGFNLRGQAIAREPHYGLPMARCPECGRADALMELPRLARWQKRLALWLTLAWLGTLLLGLLVTFGTISGATNSIRYVMAEPLKDRILDAYKASFPTDSQLSFALSENLLGAGWENLIDAQAIAHQTPNPLLSPTTATLIELLLTPIYIVPLGVCWGVALGWRPRVQVLAIMLAMTLACITFYHLLFESVGSGLSRIGLQPAINAAVALLGPKLYITPGLVLAASLMLGAWFGKPVARRLVLLLIPPAARAPLSFLWYVDGLPMPAAGLVGSGSAGATSAARSS